Protein AF-A0A8B6DW08-F1 (afdb_monomer_lite)

Sequence (255 aa):
TLHYKNPTYIPTLPVLLWKDKKDKKKPGDVKSTQAETQSEHIKKVTKEFCDWVANLGGESNKNNMEESTITSLFASGYETKPALSVPIHVVELTNVPQELRATANVAQQQQATKSIPTEKKIPEKWKYSGNYQPTWVKFKYGSWYLDPKSWKKRDAEIPLLDPKEVKNQEMSESKKKSKELNNDIAQSHGAKLFMDWTIDVKKDKRKPEYTEVKFLDEVAEIQTKAAEEEKKRIEAELAAKQKKTFFRKKQVEVS

Radius of gyration: 39.82 Å; chains: 1; bounding box: 97×85×104 Å

Structure (mmCIF, N/CA/C/O backbone):
data_AF-A0A8B6DW08-F1
#
_entry.id   AF-A0A8B6DW08-F1
#
loop_
_atom_site.group_PDB
_atom_site.id
_atom_site.type_symbol
_atom_site.label_atom_id
_atom_site.label_alt_id
_atom_site.label_comp_id
_atom_site.label_asym_id
_atom_site.label_entity_id
_atom_site.label_seq_id
_atom_site.pdbx_PDB_ins_code
_atom_site.Cartn_x
_atom_site.Cartn_y
_atom_site.Cartn_z
_atom_site.occupancy
_atom_site.B_iso_or_equiv
_atom_site.auth_seq_id
_atom_site.auth_comp_id
_atom_site.auth_asym_id
_atom_site.auth_atom_id
_atom_site.pdbx_PDB_m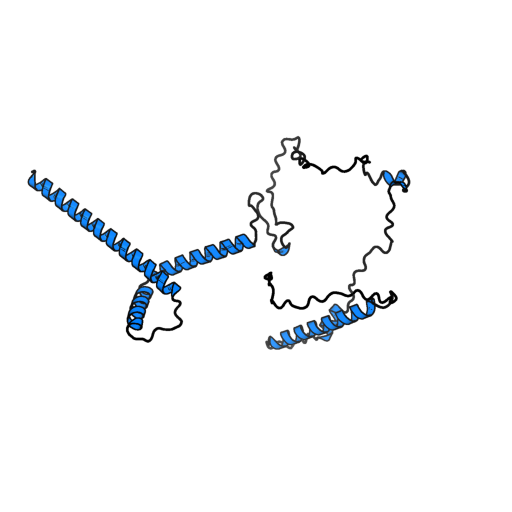odel_num
ATOM 1 N N . THR A 1 1 ? -25.848 -58.918 -5.481 1.00 44.56 1 THR A N 1
ATOM 2 C CA . THR A 1 1 ? -25.203 -58.817 -4.157 1.00 44.56 1 THR A CA 1
ATOM 3 C C . THR A 1 1 ? -23.828 -58.237 -4.341 1.00 44.56 1 THR A C 1
ATOM 5 O O . THR A 1 1 ? -23.000 -58.925 -4.906 1.00 44.56 1 THR A O 1
ATOM 8 N N . LEU A 1 2 ? -23.609 -56.979 -3.962 1.00 39.31 2 LEU A N 1
ATOM 9 C CA . LEU A 1 2 ? -22.342 -56.453 -3.444 1.00 39.31 2 LEU A CA 1
ATOM 10 C C . LEU A 1 2 ? -22.591 -54.997 -3.049 1.00 39.31 2 LEU A C 1
ATOM 12 O O . LEU A 1 2 ? -23.225 -54.228 -3.764 1.00 39.31 2 LEU A O 1
ATOM 16 N N . HIS A 1 3 ? -22.224 -54.722 -1.808 1.00 36.75 3 HIS A N 1
ATOM 17 C CA . HIS A 1 3 ? -22.761 -53.663 -0.979 1.00 36.75 3 HIS A CA 1
ATOM 18 C C . HIS A 1 3 ? -22.075 -52.330 -1.280 1.00 36.75 3 HIS A C 1
ATOM 20 O O . HIS A 1 3 ? -20.848 -52.250 -1.242 1.00 36.75 3 HIS A O 1
ATOM 26 N N . TYR A 1 4 ? -22.867 -51.276 -1.488 1.00 36.31 4 TYR A N 1
ATOM 27 C CA . TYR A 1 4 ? -22.384 -49.904 -1.362 1.00 36.31 4 TYR A CA 1
ATOM 28 C C . TYR A 1 4 ? -21.905 -49.695 0.081 1.00 36.31 4 TYR A C 1
ATOM 30 O O . TYR A 1 4 ? -22.697 -49.770 1.020 1.00 36.31 4 TYR A O 1
ATOM 38 N N . LYS A 1 5 ? -20.604 -49.457 0.259 1.00 39.09 5 LYS A N 1
ATOM 39 C CA . LYS A 1 5 ? -20.009 -49.032 1.528 1.00 39.09 5 LYS A CA 1
ATOM 40 C C . LYS A 1 5 ? -19.321 -47.685 1.329 1.00 39.09 5 LYS A C 1
ATOM 42 O O . LYS A 1 5 ? -18.256 -47.606 0.739 1.00 39.09 5 LYS A O 1
ATOM 47 N N . ASN A 1 6 ? -19.951 -46.655 1.864 1.00 43.00 6 ASN A N 1
ATOM 48 C CA . ASN A 1 6 ? -19.337 -45.539 2.587 1.00 43.00 6 ASN A CA 1
ATOM 49 C C . ASN A 1 6 ? -20.229 -45.351 3.833 1.00 43.00 6 ASN A C 1
ATOM 51 O O . ASN A 1 6 ? -21.404 -45.718 3.719 1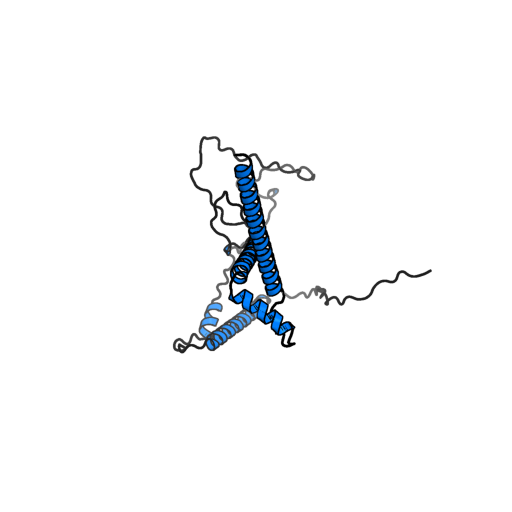.00 43.00 6 ASN A O 1
ATOM 55 N N . PRO A 1 7 ? -19.783 -44.804 4.987 1.00 49.25 7 PRO A N 1
ATOM 56 C CA . PRO A 1 7 ? -18.649 -43.877 5.182 1.00 49.25 7 PRO A CA 1
ATOM 57 C C . PRO A 1 7 ? -17.876 -44.027 6.530 1.00 49.25 7 PRO A C 1
ATOM 59 O O . PRO A 1 7 ? -18.403 -44.567 7.492 1.00 49.25 7 PRO A O 1
ATOM 62 N N . THR A 1 8 ? -16.672 -43.454 6.662 1.00 41.88 8 THR A N 1
ATOM 63 C CA . THR A 1 8 ? -15.977 -43.163 7.953 1.00 41.88 8 THR A CA 1
ATOM 64 C C . THR A 1 8 ? -14.760 -42.273 7.642 1.00 41.88 8 THR A C 1
ATOM 66 O O . THR A 1 8 ? -14.082 -42.565 6.667 1.00 41.88 8 THR A O 1
ATOM 69 N N . TYR A 1 9 ? -14.349 -41.215 8.350 1.00 36.88 9 TYR A N 1
ATOM 70 C CA . TYR A 1 9 ? -14.701 -40.619 9.643 1.00 36.88 9 TYR A CA 1
ATOM 71 C C . TYR A 1 9 ? -14.025 -39.226 9.679 1.00 36.88 9 TYR A C 1
ATOM 73 O O . TYR A 1 9 ? -12.813 -39.139 9.489 1.00 36.88 9 TYR A O 1
ATOM 81 N N . ILE A 1 10 ? -14.773 -38.140 9.894 1.00 43.97 10 ILE A N 1
ATOM 82 C CA . ILE A 1 10 ? -14.222 -36.810 10.222 1.00 43.97 10 ILE A CA 1
ATOM 83 C C . ILE A 1 10 ? -14.692 -36.513 11.650 1.00 43.97 10 ILE A C 1
ATOM 85 O O . ILE A 1 10 ? -15.903 -36.540 11.876 1.00 43.97 10 ILE A O 1
ATOM 89 N N . PRO A 1 11 ? -13.802 -36.263 12.627 1.00 41.97 11 PRO A N 1
ATOM 90 C CA . PRO A 1 11 ? -14.227 -35.978 13.990 1.00 41.97 11 PRO A CA 1
ATOM 91 C C . PRO A 1 11 ? -14.842 -34.574 14.058 1.00 41.97 11 PRO A C 1
ATOM 93 O O . PRO A 1 11 ? -14.146 -33.561 14.073 1.00 41.97 11 PRO A O 1
ATOM 96 N N . THR A 1 12 ? -16.170 -34.515 14.087 1.00 46.50 12 THR A N 1
ATOM 97 C CA . THR A 1 12 ? -16.931 -33.313 14.432 1.00 46.50 12 THR A CA 1
ATOM 98 C C . THR A 1 12 ? -16.908 -33.095 15.942 1.00 46.50 12 THR A C 1
ATOM 100 O O . THR A 1 12 ? -17.222 -34.002 16.713 1.00 46.50 12 THR A O 1
ATOM 103 N N . LEU A 1 13 ? -16.563 -31.871 16.346 1.00 43.97 13 LEU A N 1
ATOM 104 C CA . LEU A 1 13 ? -16.700 -31.344 17.704 1.00 43.97 13 LEU A CA 1
ATOM 105 C C . LEU A 1 13 ? -18.132 -31.567 18.239 1.00 43.97 13 LEU A C 1
ATOM 107 O O . LEU A 1 13 ? -19.086 -31.475 17.461 1.00 43.97 13 LEU A O 1
ATOM 111 N N . PRO A 1 14 ? -18.317 -31.841 19.544 1.00 42.91 14 PRO A N 1
ATOM 112 C CA . PRO A 1 14 ? -19.636 -32.117 20.094 1.00 42.91 14 PRO A CA 1
ATOM 113 C C . PRO A 1 14 ? -20.515 -30.864 20.033 1.00 42.91 14 PRO A C 1
ATOM 115 O O . PRO A 1 14 ? -20.292 -29.879 20.736 1.00 42.91 14 PRO A O 1
ATOM 118 N N . VAL A 1 15 ? -21.549 -30.930 19.193 1.00 44.25 15 VAL A N 1
ATOM 119 C CA . VAL A 1 15 ? -22.693 -30.019 19.224 1.00 44.25 15 VAL A CA 1
ATOM 120 C C . VAL A 1 15 ? -23.437 -30.293 20.526 1.00 44.25 15 VAL A C 1
ATOM 122 O O . VAL A 1 15 ? -24.122 -31.307 20.666 1.00 44.25 15 VAL A O 1
ATOM 125 N N . LEU A 1 16 ? -23.280 -29.401 21.504 1.00 44.41 16 LEU A N 1
ATOM 126 C CA . LEU A 1 16 ? -24.111 -29.411 22.698 1.00 44.41 16 LEU A CA 1
ATOM 127 C C . LEU A 1 16 ? -25.541 -29.042 22.295 1.00 44.41 16 LEU A C 1
ATOM 129 O O . LEU A 1 16 ? -25.887 -27.882 22.080 1.00 44.41 16 LEU A O 1
ATOM 133 N N . LEU A 1 17 ? -26.353 -30.087 22.164 1.00 36.00 17 LEU A N 1
ATOM 134 C CA . LEU A 1 17 ? -27.803 -30.052 22.108 1.00 36.00 17 LEU A CA 1
ATOM 135 C C . LEU A 1 17 ? -28.315 -29.413 23.405 1.00 36.00 17 LEU A C 1
ATOM 137 O O . LEU A 1 17 ? -28.260 -30.028 24.473 1.00 36.00 17 LEU A O 1
ATOM 141 N N . TRP A 1 18 ? -28.808 -28.181 23.320 1.00 36.22 18 TRP A N 1
ATOM 142 C CA . TRP A 1 18 ? -29.496 -27.540 24.433 1.00 36.22 18 TRP A CA 1
ATOM 143 C C . TRP A 1 18 ? -30.789 -28.310 24.685 1.00 36.22 18 TRP A C 1
ATOM 145 O O . TRP A 1 18 ? -31.724 -28.303 23.888 1.00 36.22 18 TRP A O 1
ATOM 155 N N . LYS A 1 19 ? -30.793 -29.061 25.782 1.00 31.09 19 LYS A N 1
ATOM 156 C CA . LYS A 1 19 ? -31.964 -29.743 26.308 1.00 31.09 19 LYS A CA 1
ATOM 157 C C . LYS A 1 19 ? -32.683 -28.733 27.190 1.00 31.09 19 LYS A C 1
ATOM 159 O O . LYS A 1 19 ? -32.210 -28.450 28.289 1.00 31.09 19 LYS A O 1
ATOM 164 N N . ASP A 1 20 ? -33.800 -28.198 26.707 1.00 39.72 20 ASP A N 1
ATOM 165 C CA . ASP A 1 20 ? -34.711 -27.376 27.505 1.00 39.72 20 ASP A CA 1
ATOM 166 C C . ASP A 1 20 ? -35.223 -28.194 28.699 1.00 39.72 20 ASP A C 1
ATOM 168 O O . ASP A 1 20 ? -36.201 -28.943 28.618 1.00 39.72 20 ASP A O 1
ATOM 172 N N . LYS A 1 21 ? -34.535 -28.073 29.837 1.00 36.22 21 LYS A N 1
ATOM 173 C CA . LYS A 1 21 ? -35.079 -28.451 31.137 1.00 36.22 21 LYS A CA 1
ATOM 174 C C . LYS A 1 21 ? -35.950 -27.301 31.613 1.00 36.22 21 LYS A C 1
ATOM 176 O O . LYS A 1 21 ? -35.477 -26.269 32.077 1.00 36.22 21 LYS A O 1
ATOM 181 N N . LYS A 1 22 ? -37.255 -27.506 31.467 1.00 43.31 22 LYS A N 1
ATOM 182 C CA . LYS A 1 22 ? -38.304 -26.664 32.031 1.00 43.31 22 LYS A CA 1
ATOM 183 C C . LYS A 1 22 ? -38.333 -26.832 33.551 1.00 43.31 22 LYS A C 1
ATOM 185 O O . LYS A 1 22 ? -39.191 -27.533 34.078 1.00 43.31 22 LYS A O 1
ATOM 190 N N . ASP A 1 23 ? -37.425 -26.157 34.244 1.00 41.88 23 ASP A N 1
ATOM 191 C CA . ASP A 1 23 ? -37.514 -25.979 35.690 1.00 41.88 23 ASP A CA 1
ATOM 192 C C . ASP A 1 23 ? -38.334 -24.721 35.977 1.00 41.88 23 ASP A C 1
ATOM 194 O O . ASP A 1 23 ? -37.909 -23.585 35.767 1.00 41.88 23 ASP A O 1
ATOM 198 N N . LYS A 1 24 ? -39.566 -24.932 36.444 1.00 46.06 24 LYS A N 1
ATOM 199 C CA . LYS A 1 24 ? -40.410 -23.856 36.961 1.00 46.06 24 LYS A CA 1
ATOM 200 C C . LYS A 1 24 ? -39.796 -23.319 38.256 1.00 46.06 24 LYS A C 1
ATOM 202 O O . LYS A 1 24 ? -40.024 -23.882 39.324 1.00 46.06 24 LYS A O 1
ATOM 207 N N . LYS A 1 25 ? -39.065 -22.204 38.180 1.00 39.34 25 LYS A N 1
ATOM 208 C CA . LYS A 1 25 ? -38.707 -21.381 39.345 1.00 39.34 25 LYS A CA 1
ATOM 209 C C . LYS A 1 25 ? -39.277 -19.969 39.216 1.00 39.34 25 LYS A C 1
ATOM 211 O O . LYS A 1 25 ? -39.391 -19.413 38.130 1.00 39.34 25 LYS A O 1
ATOM 216 N N . LYS A 1 26 ? -39.731 -19.464 40.363 1.00 40.47 26 LYS A N 1
ATOM 217 C CA . LYS A 1 26 ? -40.544 -18.257 40.550 1.00 40.47 26 LYS A CA 1
ATOM 218 C C . LYS A 1 26 ? -39.793 -16.986 40.093 1.00 40.47 26 LYS A C 1
ATOM 220 O O . LYS A 1 26 ? -38.584 -16.904 40.307 1.00 40.47 26 LYS A O 1
ATOM 225 N N . PRO A 1 27 ? -40.482 -15.983 39.517 1.00 34.09 27 PRO A N 1
ATOM 226 C CA . PRO A 1 27 ? -39.866 -14.784 38.949 1.00 34.09 27 PRO A CA 1
ATOM 227 C C . PRO A 1 27 ? -39.577 -13.743 40.042 1.00 34.09 27 PRO A C 1
ATOM 229 O O . PRO A 1 27 ? -40.247 -12.719 40.122 1.00 34.09 27 PRO A O 1
ATOM 232 N N . GLY A 1 28 ? -38.620 -14.035 40.925 1.00 41.62 28 GLY A N 1
ATOM 233 C CA . GLY A 1 28 ? -38.267 -13.135 42.030 1.00 41.62 28 GLY A CA 1
ATOM 234 C C . GLY A 1 28 ? -36.773 -12.943 42.288 1.00 41.62 28 GLY A C 1
ATOM 235 O O . GLY A 1 28 ? -36.418 -11.944 42.893 1.00 41.62 28 GLY A O 1
ATOM 236 N N . ASP A 1 29 ? -35.901 -13.840 41.810 1.00 39.47 29 ASP A N 1
ATOM 237 C CA . ASP A 1 29 ? -34.535 -13.947 42.366 1.00 39.47 29 ASP A CA 1
ATOM 238 C C . ASP A 1 29 ? -33.394 -13.862 41.328 1.00 39.47 29 ASP A C 1
ATOM 240 O O . ASP A 1 29 ? -32.213 -13.970 41.644 1.00 39.47 29 ASP A O 1
ATOM 244 N N . VAL A 1 30 ? -33.720 -13.647 40.048 1.00 47.09 30 VAL A N 1
ATOM 245 C CA . VAL A 1 30 ? -32.712 -13.623 38.965 1.00 47.09 30 VAL A CA 1
ATOM 246 C C . VAL A 1 30 ? -31.921 -12.306 38.936 1.00 47.09 30 VAL A C 1
ATOM 248 O O . VAL A 1 30 ? -30.802 -12.267 38.434 1.00 47.09 30 VAL A O 1
ATOM 251 N N . LYS A 1 31 ? -32.453 -11.221 39.517 1.00 44.66 31 LYS A N 1
ATOM 252 C CA . LYS A 1 31 ? -31.795 -9.907 39.450 1.00 44.66 31 LYS A CA 1
ATOM 253 C C . LYS A 1 31 ? -30.581 -9.786 40.385 1.00 44.66 31 LYS A C 1
ATOM 255 O O . LYS A 1 31 ? -29.669 -9.025 40.080 1.00 44.66 31 LYS A O 1
ATOM 260 N N . SER A 1 32 ? -30.530 -10.570 41.467 1.00 45.31 32 SER A N 1
ATOM 261 C CA . SER A 1 32 ? -29.421 -10.523 42.434 1.00 45.31 32 SER A CA 1
ATOM 262 C C . SER A 1 32 ? -28.150 -11.189 41.900 1.00 45.31 32 SER A C 1
ATOM 264 O O . SER A 1 32 ? -27.061 -10.654 42.056 1.00 45.31 32 SER A O 1
ATOM 266 N N . THR A 1 33 ? -28.275 -12.322 41.202 1.00 49.38 33 THR A N 1
ATOM 267 C CA . THR A 1 33 ? -27.109 -13.086 40.716 1.00 49.38 33 THR A CA 1
ATOM 268 C C . THR A 1 33 ? -26.398 -12.409 39.545 1.00 49.38 33 THR A C 1
ATOM 270 O O . THR A 1 33 ? -25.174 -12.459 39.451 1.00 49.38 33 THR A O 1
ATOM 273 N N . GLN A 1 34 ? -27.139 -11.720 38.672 1.00 53.56 34 GLN A N 1
ATOM 274 C CA . GLN A 1 34 ? -26.548 -10.999 37.544 1.00 53.56 34 GLN A CA 1
ATOM 275 C C . GLN A 1 34 ? -25.754 -9.763 38.000 1.00 53.56 34 GLN A C 1
ATOM 277 O O . GLN A 1 34 ? -24.663 -9.519 37.485 1.00 53.56 34 GLN A O 1
ATOM 282 N N . ALA A 1 35 ? -26.249 -9.030 39.001 1.00 53.75 35 ALA A N 1
ATOM 283 C CA . ALA A 1 35 ? -25.533 -7.904 39.602 1.00 53.75 35 ALA A CA 1
ATOM 284 C C . ALA A 1 35 ? -24.251 -8.356 40.328 1.00 53.75 35 ALA A C 1
ATOM 286 O O . ALA A 1 35 ? -23.212 -7.707 40.194 1.00 53.75 35 ALA A O 1
ATOM 287 N N . GLU A 1 36 ? -24.295 -9.507 41.009 1.00 58.34 36 GLU A N 1
ATOM 288 C CA . GLU A 1 36 ? -23.121 -10.127 41.638 1.00 58.34 36 GLU A CA 1
ATOM 289 C C . GLU A 1 36 ? -22.045 -10.461 40.587 1.00 58.34 36 GLU A C 1
ATOM 291 O O . GLU A 1 36 ? -20.892 -10.056 40.723 1.00 58.34 36 GLU A O 1
ATOM 296 N N . THR A 1 37 ? -22.434 -11.092 39.467 1.00 63.75 37 THR A N 1
ATOM 297 C CA . THR A 1 37 ? -21.491 -11.472 38.392 1.00 63.75 37 THR A CA 1
ATOM 298 C C . THR A 1 37 ? -20.854 -10.268 37.689 1.00 63.75 37 THR A C 1
ATOM 300 O O . THR A 1 37 ? -19.685 -10.314 37.304 1.00 63.75 37 THR A O 1
ATOM 303 N N . GLN A 1 38 ? -21.596 -9.165 37.536 1.00 66.81 38 GLN A N 1
ATOM 304 C CA . GLN A 1 38 ? -21.056 -7.926 36.974 1.00 66.81 38 GLN A CA 1
ATOM 305 C C . GLN A 1 38 ? -20.095 -7.244 37.949 1.00 66.81 38 GLN A C 1
ATOM 307 O O . GLN A 1 38 ? -19.034 -6.787 37.528 1.00 66.81 38 GLN A O 1
ATOM 312 N N . SER A 1 39 ? -20.415 -7.234 39.247 1.00 72.50 39 SER A N 1
ATOM 313 C CA . SER A 1 39 ? -19.528 -6.708 40.290 1.00 72.50 39 SER A CA 1
ATOM 314 C C . SER A 1 39 ? -18.196 -7.464 40.342 1.00 72.50 39 SER A C 1
ATOM 316 O O . SER A 1 39 ? -17.138 -6.841 40.424 1.00 72.50 39 SER A O 1
ATOM 318 N N . GLU A 1 40 ? -18.220 -8.795 40.232 1.00 80.62 40 GLU A N 1
ATOM 319 C CA . GLU A 1 40 ? -17.007 -9.622 40.170 1.00 80.62 40 GLU A CA 1
ATOM 320 C C . GLU A 1 40 ? -16.165 -9.339 38.921 1.00 80.62 40 GLU A C 1
ATOM 322 O O . GLU A 1 40 ? -14.942 -9.206 39.012 1.00 80.62 40 GLU A O 1
ATOM 327 N N . HIS A 1 41 ? -16.807 -9.196 37.758 1.00 82.62 41 HIS A N 1
ATOM 328 C CA . HIS A 1 41 ? -16.113 -8.867 36.514 1.00 82.62 41 HIS A CA 1
ATOM 329 C C . HIS A 1 41 ? -15.446 -7.488 36.577 1.00 82.62 41 HIS A C 1
ATOM 331 O O . HIS A 1 41 ? -14.284 -7.354 36.201 1.00 82.62 41 HIS A O 1
ATOM 337 N N . ILE A 1 42 ? -16.147 -6.484 37.104 1.00 83.56 42 ILE A N 1
ATOM 338 C CA . ILE A 1 42 ? -15.624 -5.124 37.273 1.00 83.56 42 ILE A CA 1
ATOM 339 C C . ILE A 1 42 ? -14.412 -5.134 38.206 1.00 83.56 42 ILE A C 1
ATOM 341 O O . ILE A 1 42 ? -13.379 -4.582 37.849 1.00 83.56 42 ILE A O 1
ATOM 345 N N . LYS A 1 43 ? -14.487 -5.829 39.350 1.00 84.81 43 LYS A N 1
ATOM 346 C CA . LYS A 1 43 ? -13.341 -5.991 40.264 1.00 84.81 43 LYS A CA 1
ATOM 347 C C . LYS A 1 43 ? -12.140 -6.623 39.557 1.00 84.81 43 LYS A C 1
ATOM 349 O O . LYS A 1 43 ? -11.019 -6.147 39.706 1.00 84.81 43 LYS A O 1
ATOM 354 N N . LYS A 1 44 ? -12.370 -7.660 38.745 1.00 87.38 44 LYS A N 1
ATOM 355 C CA . LYS A 1 44 ? -11.306 -8.329 37.985 1.00 87.38 44 LYS A CA 1
ATOM 356 C C . LYS A 1 44 ? -10.642 -7.395 36.968 1.00 87.38 44 LYS A C 1
ATOM 358 O O . LYS A 1 44 ? -9.419 -7.346 36.911 1.00 87.38 44 LYS A O 1
ATOM 363 N N . VAL A 1 45 ? -11.432 -6.643 36.202 1.00 87.25 45 VAL A N 1
ATOM 364 C CA . VAL A 1 45 ? -10.923 -5.691 35.200 1.00 87.25 45 VAL A CA 1
ATOM 365 C C . VAL A 1 45 ? -10.169 -4.537 35.864 1.00 87.25 45 VAL A C 1
ATOM 367 O O . VAL A 1 45 ? -9.105 -4.156 35.384 1.00 87.25 45 VAL A O 1
ATOM 370 N N . THR A 1 46 ? -10.669 -4.012 36.988 1.00 86.25 46 THR A N 1
ATOM 371 C CA . THR A 1 46 ? -9.970 -2.968 37.753 1.00 86.25 46 THR A CA 1
ATOM 372 C C . THR A 1 46 ? -8.616 -3.463 38.254 1.00 86.25 46 THR A C 1
ATOM 374 O O . THR A 1 46 ? -7.626 -2.745 38.134 1.00 86.25 46 THR A O 1
ATOM 377 N N . LYS A 1 47 ? -8.545 -4.706 38.740 1.00 86.62 47 LYS A N 1
ATOM 378 C CA . LYS A 1 47 ? -7.287 -5.319 39.167 1.00 86.62 47 LYS A CA 1
ATOM 379 C C . LYS A 1 47 ? -6.303 -5.495 38.010 1.00 86.62 47 LYS A C 1
ATOM 381 O O . LYS A 1 47 ? -5.160 -5.073 38.123 1.00 86.62 47 LYS A O 1
ATOM 386 N N . GLU A 1 48 ? -6.746 -6.062 36.886 1.00 87.88 48 GLU A N 1
ATOM 387 C CA . GLU A 1 48 ? -5.904 -6.229 35.688 1.00 87.88 48 GLU A CA 1
ATOM 388 C C . GLU A 1 48 ? -5.370 -4.881 35.178 1.00 87.88 48 GLU A C 1
ATOM 390 O O . GLU A 1 48 ? -4.221 -4.783 34.745 1.00 87.88 48 GLU A O 1
ATOM 395 N N . PHE A 1 49 ? -6.179 -3.825 35.277 1.00 86.12 49 PHE A N 1
ATOM 396 C CA . PHE A 1 49 ? -5.772 -2.464 34.951 1.00 86.12 49 PHE A CA 1
ATOM 397 C C . PHE A 1 49 ? -4.720 -1.917 35.927 1.00 86.12 49 PHE A C 1
ATOM 399 O O . PHE A 1 49 ? -3.698 -1.400 35.480 1.00 86.12 49 PHE A O 1
ATOM 406 N N . CYS A 1 50 ? -4.924 -2.050 37.240 1.00 82.19 50 CYS A N 1
ATOM 407 C CA . CYS A 1 50 ? -3.948 -1.623 38.247 1.00 82.19 50 CYS A CA 1
ATOM 408 C C . CYS A 1 50 ? -2.618 -2.392 38.125 1.00 82.19 50 CYS A C 1
ATOM 410 O O . CYS A 1 50 ? -1.555 -1.771 38.169 1.00 82.19 50 CYS A O 1
ATOM 412 N N . ASP A 1 51 ? -2.668 -3.704 37.881 1.00 84.56 51 ASP A N 1
ATOM 413 C CA . ASP A 1 51 ? -1.491 -4.551 37.641 1.00 84.56 51 ASP A CA 1
ATOM 414 C C . ASP A 1 51 ? -0.751 -4.135 36.354 1.00 84.56 51 ASP A C 1
ATOM 416 O O . ASP A 1 51 ? 0.482 -4.097 36.307 1.00 84.56 51 ASP A O 1
ATOM 420 N N . TRP A 1 52 ? -1.486 -3.763 35.301 1.00 85.12 52 TRP A N 1
ATOM 421 C CA . TRP A 1 52 ? -0.904 -3.237 34.064 1.00 85.12 52 TRP A CA 1
ATOM 422 C C . TRP A 1 52 ? -0.221 -1.879 34.268 1.00 85.12 52 TRP A C 1
ATOM 424 O O . TRP A 1 52 ? 0.902 -1.683 33.801 1.00 85.12 52 TRP A O 1
ATOM 434 N N . VAL A 1 53 ? -0.857 -0.961 35.002 1.00 80.94 53 VAL A N 1
ATOM 435 C CA . VAL A 1 53 ? -0.285 0.353 35.343 1.00 80.94 53 VAL A CA 1
ATOM 436 C C . VAL A 1 53 ? 0.978 0.197 36.196 1.00 80.94 53 VAL A C 1
ATOM 438 O O . VAL A 1 53 ? 1.959 0.901 35.961 1.00 80.94 53 VAL A O 1
ATOM 441 N N . ALA A 1 54 ? 1.000 -0.763 37.125 1.00 76.00 54 ALA A N 1
ATOM 442 C CA . ALA A 1 54 ? 2.182 -1.076 37.928 1.00 76.00 54 ALA A CA 1
ATOM 443 C C . ALA A 1 54 ? 3.351 -1.604 37.074 1.00 76.00 54 ALA A C 1
ATOM 445 O O . ALA A 1 54 ? 4.499 -1.212 37.285 1.00 76.00 54 ALA A O 1
ATOM 446 N N . ASN A 1 55 ? 3.064 -2.436 36.068 1.00 77.06 55 ASN A N 1
ATOM 447 C CA . ASN A 1 55 ? 4.071 -2.985 35.152 1.00 77.06 55 ASN A CA 1
ATOM 448 C C . ASN A 1 55 ? 4.629 -1.965 34.142 1.00 77.06 55 ASN A C 1
ATOM 450 O O . ASN A 1 55 ? 5.682 -2.209 33.555 1.00 77.06 55 ASN A O 1
ATOM 454 N N . LEU A 1 56 ? 3.953 -0.831 33.931 1.00 73.50 56 LEU A N 1
ATOM 455 C CA . LEU A 1 56 ? 4.398 0.240 33.028 1.00 73.50 56 LEU A CA 1
ATOM 456 C C . LEU A 1 56 ? 5.504 1.134 33.612 1.00 73.50 56 LEU A C 1
ATOM 458 O O . LEU A 1 56 ? 6.080 1.923 32.868 1.00 73.50 56 LEU A O 1
ATOM 462 N N . GLY A 1 57 ? 5.817 0.991 34.905 1.00 57.84 57 GLY A N 1
ATOM 463 C CA . GLY A 1 57 ? 7.113 1.337 35.498 1.00 57.84 57 GLY A CA 1
ATOM 464 C C . GLY A 1 57 ? 7.746 2.659 35.053 1.00 57.84 57 GLY A C 1
ATOM 465 O O . GLY A 1 57 ? 8.781 2.660 34.393 1.00 57.84 57 GLY A O 1
ATOM 466 N N . GLY A 1 58 ? 7.177 3.785 35.482 1.00 47.34 58 GLY A N 1
ATOM 467 C CA . GLY A 1 58 ? 7.864 5.077 35.504 1.00 47.34 58 GLY A CA 1
ATOM 468 C C . GLY A 1 58 ? 7.582 5.769 36.831 1.00 47.34 58 GLY A C 1
ATOM 469 O O . GLY A 1 58 ? 6.417 5.895 37.194 1.00 47.34 58 GLY A O 1
ATOM 470 N N . GLU A 1 59 ? 8.639 6.169 37.544 1.00 53.25 59 GLU A N 1
ATOM 471 C CA . GLU A 1 59 ? 8.760 6.786 38.885 1.00 53.25 59 GLU A CA 1
ATOM 472 C C . GLU A 1 59 ? 7.760 7.920 39.225 1.00 53.25 59 GLU A C 1
ATOM 474 O O . GLU A 1 59 ? 8.117 9.044 39.570 1.00 53.25 59 GLU A O 1
ATOM 479 N N . SER A 1 60 ? 6.466 7.630 39.161 1.00 52.31 60 SER A N 1
ATOM 480 C CA . SER A 1 60 ? 5.364 8.565 39.391 1.00 52.31 60 SER A CA 1
ATOM 481 C C . SER A 1 60 ? 4.236 7.926 40.207 1.00 52.31 60 SER A C 1
ATOM 483 O O . SER A 1 60 ? 3.106 8.410 40.212 1.00 52.31 60 SER A O 1
ATOM 485 N N . ASN A 1 61 ? 4.577 6.920 41.024 1.00 54.91 61 ASN A N 1
ATOM 486 C CA . ASN A 1 61 ? 3.773 6.420 42.152 1.00 54.91 61 ASN A CA 1
ATOM 487 C C . ASN A 1 61 ? 3.665 7.455 43.293 1.00 54.91 61 ASN A C 1
ATOM 489 O O . ASN A 1 61 ? 3.792 7.134 44.471 1.00 54.91 61 ASN A O 1
ATOM 493 N N . LYS A 1 62 ? 3.453 8.728 42.947 1.00 53.12 62 LYS A N 1
ATOM 494 C CA . LYS A 1 62 ? 3.093 9.789 43.890 1.00 53.12 62 LYS A CA 1
ATOM 495 C C . LYS A 1 62 ? 1.595 10.090 43.873 1.00 53.12 62 LYS A C 1
ATOM 497 O O . LYS A 1 62 ? 1.102 10.707 44.807 1.00 53.12 62 LYS A O 1
ATOM 502 N N . ASN A 1 63 ? 0.873 9.592 42.869 1.00 55.38 63 ASN A N 1
ATOM 503 C CA . ASN A 1 63 ? -0.583 9.627 42.829 1.00 55.38 63 ASN A CA 1
ATOM 504 C C . ASN A 1 63 ? -1.091 8.188 42.831 1.00 55.38 63 ASN A C 1
ATOM 506 O O . ASN A 1 63 ? -1.310 7.584 41.785 1.00 55.38 63 ASN A O 1
ATOM 510 N N . ASN A 1 64 ? -1.197 7.640 44.039 1.00 57.97 64 ASN A N 1
ATOM 511 C CA . ASN A 1 64 ? -1.731 6.320 44.335 1.00 57.97 64 ASN A CA 1
ATOM 512 C C . ASN A 1 64 ? -3.209 6.284 43.908 1.00 57.97 64 ASN A C 1
ATOM 514 O O . ASN A 1 64 ? -4.098 6.631 44.681 1.00 57.97 64 ASN A O 1
ATOM 518 N N . MET A 1 65 ? -3.480 5.985 42.637 1.00 64.75 65 MET A N 1
ATOM 519 C CA . MET A 1 65 ? -4.845 5.792 42.160 1.00 64.75 65 MET A CA 1
ATOM 520 C C . MET A 1 65 ? -5.302 4.419 42.652 1.00 64.75 65 MET A C 1
ATOM 522 O O . MET A 1 65 ? -5.014 3.396 42.038 1.00 64.75 65 MET A O 1
ATOM 526 N N . GLU A 1 66 ? -5.932 4.409 43.824 1.00 72.81 66 GLU A N 1
ATOM 527 C CA . GLU A 1 66 ? -6.291 3.186 44.536 1.00 72.81 66 GLU A CA 1
ATOM 528 C C . GLU A 1 66 ? -7.369 2.387 43.785 1.00 72.81 66 GLU A C 1
ATOM 530 O O . GLU A 1 66 ? -8.372 2.939 43.320 1.00 72.81 66 GLU A O 1
ATOM 535 N N . GLU A 1 67 ? -7.194 1.062 43.728 1.00 78.00 67 GLU A N 1
ATOM 536 C CA . GLU A 1 67 ? -8.140 0.089 43.152 1.00 78.00 67 GLU A CA 1
ATOM 537 C C . GLU A 1 67 ? -9.572 0.276 43.699 1.00 78.00 67 GLU A C 1
ATOM 539 O O . GLU A 1 67 ? -10.568 0.140 42.978 1.00 78.00 67 GLU A O 1
ATOM 544 N N . SER A 1 68 ? -9.675 0.673 44.972 1.00 76.31 68 SER A N 1
ATOM 545 C CA . SER A 1 68 ? -10.920 0.999 45.675 1.00 76.31 68 SER A CA 1
ATOM 546 C C . SER A 1 68 ? -11.660 2.192 45.052 1.00 76.31 68 SER A C 1
ATOM 548 O O . SER A 1 68 ? -12.883 2.153 44.896 1.00 76.31 68 SER A O 1
ATOM 550 N N . THR A 1 69 ? -10.928 3.229 44.638 1.00 79.69 69 THR A N 1
ATOM 551 C CA . THR A 1 69 ? -11.482 4.461 44.060 1.00 79.69 69 THR A CA 1
ATOM 552 C C . THR A 1 69 ? -12.077 4.186 42.683 1.00 79.69 69 THR A C 1
ATOM 554 O O . THR A 1 69 ? -13.194 4.613 42.392 1.00 79.69 69 THR A O 1
ATOM 557 N N . ILE A 1 70 ? -11.376 3.408 41.855 1.00 82.00 70 ILE A N 1
ATOM 558 C CA . ILE A 1 70 ? -11.838 3.048 40.508 1.00 82.00 70 ILE A CA 1
ATOM 559 C C . ILE A 1 70 ? -13.055 2.123 40.589 1.00 82.00 70 ILE A C 1
ATOM 561 O O . ILE A 1 70 ? -14.049 2.346 39.902 1.00 82.00 70 ILE A O 1
ATOM 565 N N . THR A 1 71 ? -13.023 1.125 41.475 1.00 82.94 71 THR A N 1
ATOM 566 C CA . THR A 1 71 ? -14.143 0.185 41.655 1.00 82.94 71 THR A CA 1
ATOM 567 C C . THR A 1 71 ? -15.417 0.899 42.127 1.00 82.94 71 THR A C 1
ATOM 569 O O . THR A 1 71 ? -16.516 0.556 41.688 1.00 82.94 71 THR A O 1
ATOM 572 N N . SER A 1 72 ? -15.286 1.939 42.959 1.00 79.62 72 SER A N 1
ATOM 573 C CA . SER A 1 72 ? -16.415 2.749 43.441 1.00 79.62 72 SER A CA 1
ATOM 574 C C . SER A 1 72 ? -17.134 3.518 42.321 1.00 79.62 72 SER A C 1
ATOM 576 O O . SER A 1 72 ? -18.361 3.627 42.332 1.00 79.62 72 SER A O 1
ATOM 578 N N . LEU A 1 73 ? -16.410 3.979 41.293 1.00 80.69 73 LEU A N 1
ATOM 579 C CA . LEU A 1 73 ? -17.013 4.689 40.155 1.00 80.69 73 LEU A CA 1
ATOM 580 C C . LEU A 1 73 ? -18.013 3.808 39.393 1.00 80.69 73 LEU A C 1
ATOM 582 O O . LEU A 1 73 ? -19.072 4.285 38.985 1.00 80.69 73 LEU A O 1
ATOM 586 N N . PHE A 1 74 ? -17.723 2.513 39.275 1.00 75.44 74 PHE A N 1
ATOM 587 C CA . PHE A 1 74 ? -18.610 1.538 38.637 1.00 75.44 74 PHE A CA 1
ATOM 588 C C . PHE A 1 74 ? -19.726 1.024 39.556 1.00 75.44 74 PHE A C 1
ATOM 590 O O . PHE A 1 74 ? -20.726 0.505 39.067 1.00 75.44 74 PHE A O 1
ATOM 597 N N . ALA A 1 75 ? -19.584 1.182 40.874 1.00 70.25 75 ALA A N 1
ATOM 598 C CA . ALA A 1 75 ? -20.642 0.877 41.834 1.00 70.25 75 ALA A CA 1
ATOM 599 C C . ALA A 1 75 ? -21.752 1.944 41.844 1.00 70.25 75 ALA A C 1
ATOM 601 O O . ALA A 1 75 ? -22.863 1.671 42.304 1.00 70.25 75 ALA A O 1
ATOM 602 N N . SER A 1 76 ? -21.479 3.151 41.329 1.00 62.34 76 SER A N 1
ATOM 603 C CA . SER A 1 76 ? -22.503 4.182 41.158 1.00 62.34 76 SER A CA 1
ATOM 604 C C . SER A 1 76 ? -23.504 3.738 40.084 1.00 62.34 76 SER A C 1
ATOM 606 O O . SER A 1 76 ? -23.251 3.791 38.884 1.00 62.34 76 SER A O 1
ATOM 608 N N . GLY A 1 77 ? -24.635 3.196 40.542 1.00 62.06 77 GLY A N 1
ATOM 609 C CA . GLY A 1 77 ? -25.664 2.563 39.723 1.00 62.06 77 GLY A CA 1
ATOM 610 C C . GLY A 1 77 ? -26.394 3.525 38.789 1.00 62.06 77 GLY A C 1
ATOM 611 O O . GLY A 1 77 ? -27.576 3.803 38.986 1.00 62.06 77 GLY A O 1
ATOM 612 N N . TYR A 1 78 ? -25.734 3.969 37.721 1.00 53.09 78 TYR A N 1
ATOM 613 C CA . TYR A 1 78 ? -26.383 4.543 36.544 1.00 53.09 78 TYR A CA 1
ATOM 614 C C . TYR A 1 78 ? -27.069 3.433 35.723 1.00 53.09 78 TYR A C 1
ATOM 616 O O . TYR A 1 78 ? -26.858 3.286 34.523 1.00 53.09 78 TYR A O 1
ATOM 624 N N . GLU A 1 79 ? -27.929 2.638 36.367 1.00 59.53 79 GLU A N 1
ATOM 625 C CA . GLU A 1 79 ? -28.995 1.920 35.670 1.00 59.53 79 GLU A CA 1
ATOM 626 C C . GLU A 1 79 ? -30.022 2.990 35.265 1.00 59.53 79 GLU A C 1
ATOM 628 O O . GLU A 1 79 ? -30.860 3.421 36.063 1.00 59.53 79 GLU A O 1
ATOM 633 N N . THR A 1 80 ? -29.944 3.482 34.025 1.00 55.59 80 THR A N 1
ATOM 634 C CA . THR A 1 80 ? -31.006 4.319 33.461 1.00 55.59 80 THR A CA 1
ATOM 635 C C . THR A 1 80 ? -32.277 3.480 33.414 1.00 55.59 80 THR A C 1
ATOM 637 O O . THR A 1 80 ? -32.439 2.624 32.542 1.00 55.59 80 THR A O 1
ATOM 640 N N . LYS A 1 81 ? -33.180 3.690 34.376 1.00 61.03 81 LYS A N 1
ATOM 641 C CA . LYS A 1 81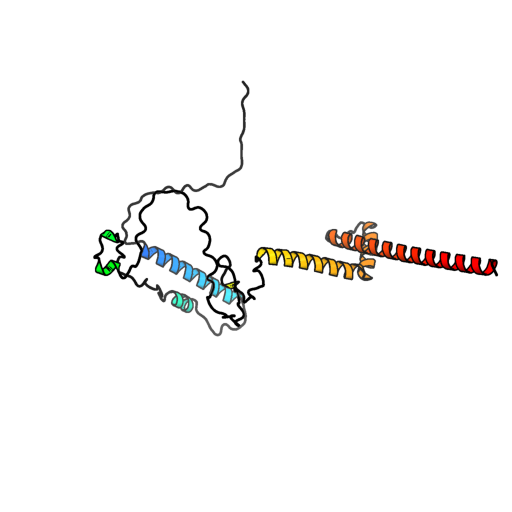 ? -34.500 3.057 34.360 1.00 61.03 81 LYS A CA 1
ATOM 642 C C . LYS A 1 81 ? -35.178 3.422 33.034 1.00 61.03 81 LYS A C 1
ATOM 644 O O . LYS A 1 81 ? -35.232 4.612 32.715 1.00 61.03 81 LYS A O 1
ATOM 649 N N . PRO A 1 82 ? -35.703 2.456 32.262 1.00 56.69 82 PRO A N 1
ATOM 650 C CA . PRO A 1 82 ? -36.507 2.790 31.100 1.00 56.69 82 PRO A CA 1
ATOM 651 C C . PRO A 1 82 ? -37.724 3.582 31.585 1.00 56.69 82 PRO A C 1
ATOM 653 O O . PRO A 1 82 ? -38.538 3.092 32.370 1.00 56.69 82 PRO A O 1
ATOM 656 N N . ALA A 1 83 ? -37.817 4.837 31.158 1.00 56.38 83 ALA A N 1
ATOM 657 C CA . ALA A 1 83 ? -38.966 5.683 31.420 1.00 56.38 83 ALA A CA 1
ATOM 658 C C . ALA A 1 83 ? -40.123 5.201 30.542 1.00 56.38 83 ALA A C 1
ATOM 660 O O . ALA A 1 83 ? -40.251 5.670 29.421 1.00 56.38 83 ALA A O 1
ATOM 661 N N . LEU A 1 84 ? -40.887 4.211 31.018 1.00 58.88 84 LEU A N 1
ATOM 662 C CA . LEU A 1 84 ? -42.271 3.899 30.627 1.00 58.88 84 LEU A CA 1
ATOM 663 C C . LEU A 1 84 ? -42.752 2.696 31.458 1.00 58.88 84 LEU A C 1
ATOM 665 O O . LEU A 1 84 ? -42.706 1.547 31.032 1.00 58.88 84 LEU A O 1
ATOM 669 N N . SER A 1 85 ? -43.213 2.967 32.679 1.00 53.00 85 SER A N 1
ATOM 670 C CA . SER A 1 85 ? -43.852 1.988 33.572 1.00 53.00 85 SER A CA 1
ATOM 671 C C . SER A 1 85 ? -45.331 1.742 33.242 1.00 53.00 85 SER A C 1
ATOM 673 O O . SER A 1 85 ? -46.054 1.170 34.056 1.00 53.00 85 SER A O 1
ATOM 675 N N . VAL A 1 86 ? -45.804 2.186 32.073 1.00 65.44 86 VAL A N 1
ATOM 676 C CA . VAL A 1 86 ? -47.191 1.994 31.640 1.00 65.44 86 VAL A CA 1
ATOM 677 C C . VAL A 1 86 ? -47.244 0.826 30.652 1.00 65.44 86 VAL A C 1
ATOM 679 O O . VAL A 1 86 ? -46.539 0.867 29.641 1.00 65.44 86 VAL A O 1
ATOM 682 N N . PRO A 1 87 ? -48.063 -0.213 30.900 1.00 58.81 87 PRO A N 1
ATOM 683 C CA . PRO A 1 87 ? -48.253 -1.302 29.950 1.00 58.81 87 PRO A CA 1
ATOM 684 C C . PRO A 1 87 ? -48.810 -0.759 28.630 1.00 58.81 87 PRO A C 1
ATOM 686 O O . PRO A 1 87 ? -49.909 -0.206 28.594 1.00 58.81 87 PRO A O 1
ATOM 689 N N . ILE A 1 88 ? -48.061 -0.917 27.537 1.00 67.94 88 ILE A N 1
ATOM 690 C CA . ILE A 1 88 ? -48.548 -0.582 26.196 1.00 67.94 88 ILE A CA 1
ATOM 691 C C . ILE A 1 88 ? -49.579 -1.645 25.814 1.00 67.94 88 ILE A C 1
ATOM 693 O O . ILE A 1 88 ? -49.233 -2.774 25.465 1.00 67.94 88 ILE A O 1
ATOM 697 N N . HIS A 1 89 ? -50.858 -1.296 25.932 1.00 66.88 89 HIS A N 1
ATOM 698 C CA . HIS A 1 89 ? -51.955 -2.163 25.529 1.00 66.88 89 HIS A CA 1
ATOM 699 C C . HIS A 1 89 ? -52.210 -1.991 24.028 1.00 66.88 89 HIS A C 1
ATOM 701 O O . HIS A 1 89 ? -52.647 -0.933 23.576 1.00 66.88 89 HIS A O 1
ATOM 707 N N . VAL A 1 90 ? -51.897 -3.023 23.244 1.00 66.44 90 VAL A N 1
ATOM 708 C CA . VAL A 1 90 ? -52.153 -3.041 21.799 1.00 66.44 90 VAL A CA 1
ATOM 709 C C . VAL A 1 90 ? -53.613 -3.429 21.582 1.00 66.44 90 VAL A C 1
ATOM 711 O O . VAL A 1 90 ? -53.984 -4.582 21.783 1.00 66.44 90 VAL A O 1
ATOM 714 N N . VAL A 1 91 ? -54.438 -2.459 21.190 1.00 72.31 91 VAL A N 1
ATOM 715 C CA . VAL A 1 91 ? -55.851 -2.664 20.842 1.00 72.31 91 VAL A CA 1
ATOM 716 C C . VAL A 1 91 ? -56.017 -2.500 19.337 1.00 72.31 91 VAL A C 1
ATOM 718 O O . VAL A 1 91 ? -55.450 -1.588 18.736 1.00 72.31 91 VAL A O 1
ATOM 721 N N . GLU A 1 92 ? -56.801 -3.383 18.723 1.00 68.94 92 GLU A N 1
ATOM 722 C CA . GLU A 1 92 ? -57.188 -3.257 17.321 1.00 68.94 92 GLU A CA 1
ATOM 723 C C . GLU A 1 92 ? -57.943 -1.932 17.107 1.00 68.94 92 GLU A C 1
ATOM 725 O O . GLU A 1 92 ? -58.860 -1.604 17.863 1.00 68.94 92 GLU A O 1
ATOM 730 N N . LEU A 1 93 ? -57.569 -1.147 16.086 1.00 60.19 93 LEU A N 1
ATOM 731 C CA . LEU A 1 93 ? -58.142 0.190 15.840 1.00 60.19 93 LEU A CA 1
ATOM 732 C C . LEU A 1 93 ? -59.679 0.177 15.741 1.00 60.19 93 LEU A C 1
ATOM 734 O O . LEU A 1 93 ? -60.315 1.192 16.026 1.00 60.19 93 LEU A O 1
ATOM 738 N N . THR A 1 94 ? -60.274 -0.961 15.374 1.00 67.44 94 THR A N 1
ATOM 739 C CA . THR A 1 94 ? -61.722 -1.220 15.293 1.00 67.44 94 THR A CA 1
ATOM 740 C C . THR A 1 94 ? -62.454 -1.110 16.634 1.00 67.44 94 THR A C 1
ATOM 742 O O . THR A 1 94 ? -63.648 -0.808 16.632 1.00 67.44 94 THR A O 1
ATOM 745 N N . ASN A 1 95 ? -61.747 -1.230 17.760 1.00 67.06 95 ASN A N 1
ATOM 746 C CA . ASN A 1 95 ? -62.314 -1.130 19.110 1.00 67.06 95 ASN A CA 1
ATOM 747 C C . ASN A 1 95 ? -62.026 0.221 19.788 1.00 67.06 95 ASN A C 1
ATOM 749 O O . ASN A 1 95 ? -62.479 0.464 20.904 1.00 67.06 95 ASN A O 1
ATOM 753 N N . VAL A 1 96 ? -61.285 1.114 19.124 1.00 70.81 96 VAL A N 1
ATOM 754 C CA . VAL A 1 96 ? -60.992 2.463 19.627 1.00 70.81 96 VAL A CA 1
ATOM 755 C C . VAL A 1 96 ? -62.085 3.441 19.157 1.00 70.81 96 VAL A C 1
ATOM 757 O O . VAL A 1 96 ? -62.441 3.392 17.974 1.00 70.81 96 VAL A O 1
ATOM 760 N N . PRO A 1 97 ? -62.619 4.322 20.029 1.00 68.25 97 PRO A N 1
ATOM 761 C CA . PRO A 1 97 ? -63.633 5.317 19.672 1.00 68.25 97 PRO A CA 1
ATOM 762 C C . PRO A 1 97 ? -63.229 6.192 18.481 1.00 68.25 97 PRO A C 1
ATOM 764 O O . PRO A 1 97 ? -62.057 6.521 18.293 1.00 68.25 97 PRO A O 1
ATOM 767 N N . GLN A 1 98 ? -64.218 6.594 17.684 1.00 59.53 98 GLN A N 1
ATOM 768 C CA . GLN A 1 98 ? -64.026 7.245 16.384 1.00 59.53 98 GLN A CA 1
ATOM 769 C C . GLN A 1 98 ? -63.260 8.581 16.474 1.00 59.53 98 GLN A C 1
ATOM 771 O O . GLN A 1 98 ? -62.504 8.906 15.562 1.00 59.53 98 GLN A O 1
ATOM 776 N N . GLU A 1 99 ? -63.362 9.292 17.602 1.00 63.41 99 GLU A N 1
ATOM 777 C CA . GLU A 1 99 ? -62.635 10.544 17.868 1.00 63.41 99 GLU A CA 1
ATOM 778 C C . GLU A 1 99 ? -61.112 10.355 17.998 1.00 63.41 99 GLU A C 1
ATOM 780 O O . GLU A 1 99 ? -60.343 11.232 17.614 1.00 63.41 99 GLU A O 1
ATOM 785 N N . LEU A 1 100 ? -60.655 9.183 18.455 1.00 60.03 100 LEU A N 1
ATOM 786 C CA . LEU A 1 100 ? -59.227 8.854 18.578 1.00 60.03 100 LEU A CA 1
ATOM 787 C C . LEU A 1 100 ? -58.638 8.252 17.292 1.00 60.03 100 LEU A C 1
ATOM 789 O O . LEU A 1 100 ? -57.420 8.153 17.159 1.00 60.03 100 LEU A O 1
ATOM 793 N N . ARG A 1 101 ? -59.474 7.860 16.320 1.00 60.56 101 ARG A N 1
ATOM 794 C CA . ARG A 1 101 ? -59.003 7.359 15.015 1.00 60.56 101 ARG A CA 1
ATOM 795 C C . ARG A 1 101 ? -58.513 8.476 14.096 1.00 60.56 101 ARG A C 1
ATOM 797 O O . ARG A 1 101 ? -57.651 8.226 13.265 1.00 60.56 101 ARG A O 1
ATOM 804 N N . ALA A 1 102 ? -59.031 9.695 14.249 1.00 56.75 102 ALA A N 1
ATOM 805 C CA . ALA A 1 102 ? -58.688 10.825 13.384 1.00 56.75 102 ALA A CA 1
ATOM 806 C C . ALA A 1 102 ? -57.245 11.333 13.580 1.00 56.75 102 ALA A C 1
ATOM 808 O O . ALA A 1 102 ? -56.654 11.892 12.660 1.00 56.75 102 ALA A O 1
ATOM 809 N N . THR A 1 103 ? -56.650 11.121 14.758 1.00 56.59 103 THR A N 1
ATOM 810 C CA . THR A 1 103 ? -55.240 11.465 15.020 1.00 56.59 103 THR A CA 1
ATOM 811 C C . THR A 1 103 ? -54.274 10.390 14.518 1.00 56.59 103 THR A C 1
ATOM 813 O O . THR A 1 103 ? -53.113 10.681 14.235 1.00 56.59 103 THR A O 1
ATOM 816 N N . ALA A 1 104 ? -54.760 9.160 14.336 1.00 53.34 104 ALA A N 1
ATOM 817 C CA . ALA A 1 104 ? -54.041 8.045 13.740 1.00 53.34 104 ALA A CA 1
ATOM 818 C C . ALA A 1 104 ? -54.490 7.860 12.283 1.00 53.34 104 ALA A C 1
ATOM 820 O O . ALA A 1 104 ? -55.114 6.857 11.947 1.00 53.34 104 ALA A O 1
ATOM 821 N N . ASN A 1 105 ? -54.204 8.836 11.413 1.00 48.19 105 ASN A N 1
ATOM 822 C CA . ASN A 1 105 ? -54.517 8.757 9.982 1.00 48.19 105 ASN A CA 1
ATOM 823 C C . ASN A 1 105 ? -53.809 7.560 9.316 1.00 48.19 105 ASN A C 1
ATOM 825 O O . ASN A 1 105 ? -52.737 7.683 8.727 1.00 48.19 105 ASN A O 1
ATOM 829 N N . VAL A 1 106 ? -54.445 6.394 9.379 1.00 45.47 106 VAL A N 1
ATOM 830 C CA . VAL A 1 106 ? -54.144 5.221 8.568 1.00 45.47 106 VAL A CA 1
ATOM 831 C C . VAL A 1 106 ? -55.342 5.038 7.652 1.00 45.47 106 VAL A C 1
ATOM 833 O O . VAL A 1 106 ? -56.405 4.575 8.062 1.00 45.47 106 VAL A O 1
ATOM 836 N N . ALA A 1 107 ? -55.175 5.471 6.403 1.00 43.97 107 ALA A N 1
ATOM 837 C CA . ALA A 1 107 ? -56.143 5.242 5.345 1.00 43.97 107 ALA A CA 1
ATOM 838 C C . ALA A 1 107 ? -56.463 3.741 5.269 1.00 43.97 107 ALA A C 1
ATOM 840 O O . ALA A 1 107 ? -55.563 2.911 5.124 1.00 43.97 107 ALA A O 1
ATOM 841 N N . GLN A 1 108 ? -57.745 3.400 5.388 1.00 46.47 108 GLN A N 1
ATOM 842 C CA . GLN A 1 108 ? -58.234 2.031 5.277 1.00 46.47 108 GLN A CA 1
ATOM 843 C C . GLN A 1 108 ? -57.937 1.495 3.870 1.00 46.47 108 GLN A C 1
ATOM 845 O O . GLN A 1 108 ? -58.639 1.805 2.910 1.00 46.47 108 GLN A O 1
ATOM 850 N N . GLN A 1 109 ? -56.887 0.685 3.739 1.00 44.44 109 GLN A N 1
ATOM 851 C CA . GLN A 1 109 ? -56.694 -0.153 2.563 1.00 44.44 109 GLN A CA 1
ATOM 852 C C . GLN A 1 109 ? -57.593 -1.378 2.705 1.00 44.44 109 GLN A C 1
ATOM 854 O O . GLN A 1 109 ? -57.439 -2.190 3.617 1.00 44.44 109 GLN A O 1
ATOM 859 N N . GLN A 1 110 ? -58.564 -1.467 1.801 1.00 43.53 110 GLN A N 1
ATOM 860 C CA . GLN A 1 110 ? -59.418 -2.630 1.628 1.00 43.53 110 GLN A CA 1
ATOM 861 C C . GLN A 1 110 ? -58.547 -3.874 1.426 1.00 43.53 110 GLN A C 1
ATOM 863 O O . GLN A 1 110 ? -57.583 -3.873 0.659 1.00 43.53 110 GLN A O 1
ATOM 868 N N . GLN A 1 111 ? -58.886 -4.927 2.163 1.00 44.91 111 GLN A N 1
ATOM 869 C CA . GLN A 1 111 ? -58.192 -6.204 2.155 1.00 44.91 111 GLN A CA 1
ATOM 870 C C . GLN A 1 111 ? -58.408 -6.887 0.799 1.00 44.91 111 GLN A C 1
ATOM 872 O O . GLN A 1 111 ? -59.450 -7.490 0.559 1.00 44.91 111 GLN A O 1
ATOM 877 N N . ALA A 1 112 ? -57.417 -6.795 -0.088 1.00 36.44 112 ALA A N 1
ATOM 878 C CA . ALA A 1 112 ? -57.327 -7.620 -1.285 1.00 36.44 112 ALA A CA 1
ATOM 879 C C . ALA A 1 112 ? -56.306 -8.740 -1.051 1.00 36.44 112 ALA A C 1
ATOM 881 O O . ALA A 1 112 ? -55.183 -8.527 -0.589 1.00 36.44 112 ALA A O 1
ATOM 882 N N . THR A 1 113 ? -56.746 -9.959 -1.331 1.00 39.28 113 THR A N 1
ATOM 883 C CA . THR A 1 113 ? -56.053 -11.222 -1.103 1.00 39.28 113 THR A CA 1
ATOM 884 C C . THR A 1 113 ? -54.707 -11.320 -1.820 1.00 39.28 113 THR A C 1
ATOM 886 O O . THR A 1 113 ? -54.539 -10.878 -2.953 1.00 39.28 113 THR A O 1
ATOM 889 N N . LYS A 1 114 ? -53.770 -11.969 -1.122 1.00 51.19 114 LYS A N 1
ATOM 890 C CA . LYS A 1 114 ? -52.386 -12.294 -1.485 1.00 51.19 114 LYS A CA 1
ATOM 891 C C . LYS A 1 114 ? -52.169 -12.563 -2.983 1.00 51.19 114 LYS A C 1
ATOM 893 O O . LYS A 1 114 ? -52.498 -13.632 -3.484 1.00 51.19 114 LYS A O 1
ATOM 898 N N . SER A 1 115 ? -51.469 -11.648 -3.642 1.00 43.84 115 SER A N 1
ATOM 899 C CA . SER A 1 115 ? -50.539 -11.973 -4.722 1.00 43.84 115 SER A CA 1
ATOM 900 C C . SER A 1 115 ? -49.316 -11.061 -4.598 1.00 43.84 115 SER A C 1
ATOM 902 O O . SER A 1 115 ? -49.401 -9.936 -4.108 1.00 43.84 115 SER A O 1
ATOM 904 N N . ILE A 1 116 ? -48.156 -11.634 -4.898 1.00 45.66 116 ILE A N 1
ATOM 905 C CA . ILE A 1 116 ? -46.811 -11.075 -4.725 1.00 45.66 116 ILE A CA 1
ATOM 906 C C . ILE A 1 116 ? -46.754 -9.640 -5.278 1.00 45.66 116 ILE A C 1
ATOM 908 O O . ILE A 1 116 ? -47.117 -9.452 -6.438 1.00 45.66 116 ILE A O 1
ATOM 912 N N . PRO A 1 117 ? -46.291 -8.627 -4.518 1.00 41.09 117 PRO A N 1
ATOM 913 C CA . PRO A 1 117 ? -46.100 -7.300 -5.083 1.00 41.09 117 PRO A CA 1
ATOM 914 C C . PRO A 1 117 ? -44.981 -7.344 -6.123 1.00 41.09 117 PRO A C 1
ATOM 916 O O . PRO A 1 117 ? -43.796 -7.369 -5.790 1.00 41.09 117 PRO A O 1
ATOM 919 N N . THR A 1 118 ? -45.377 -7.355 -7.393 1.00 50.41 118 THR A N 1
ATOM 920 C CA . THR A 1 118 ? -44.538 -6.937 -8.509 1.00 50.41 118 THR A CA 1
ATOM 921 C C . THR A 1 118 ? -43.937 -5.578 -8.170 1.00 50.41 118 THR A C 1
ATOM 923 O O . THR A 1 118 ? -44.645 -4.671 -7.731 1.00 50.41 118 THR A O 1
ATOM 926 N N . GLU A 1 119 ? -42.618 -5.507 -8.326 1.00 54.22 119 GLU A N 1
ATOM 927 C CA . GLU A 1 119 ? -41.752 -4.331 -8.333 1.00 54.22 119 GLU A CA 1
ATOM 928 C C . GLU A 1 119 ? -42.520 -3.001 -8.268 1.00 54.22 119 GLU A C 1
ATOM 930 O O . GLU A 1 119 ? -43.041 -2.491 -9.264 1.00 54.22 119 GLU A O 1
ATOM 935 N N . LYS A 1 120 ? -42.622 -2.439 -7.055 1.00 50.38 120 LYS A N 1
ATOM 936 C CA . LYS A 1 120 ? -43.104 -1.071 -6.869 1.00 50.38 120 LYS A CA 1
ATOM 937 C C . LYS A 1 120 ? -42.168 -0.172 -7.666 1.00 50.38 120 LYS A C 1
ATOM 939 O O . LYS A 1 120 ? -41.049 0.084 -7.225 1.00 50.38 120 LYS A O 1
ATOM 944 N N . LYS A 1 121 ? -42.632 0.305 -8.825 1.00 54.94 121 LYS A N 1
ATOM 945 C CA . LYS A 1 121 ? -42.017 1.424 -9.538 1.00 54.94 121 LYS A CA 1
ATOM 946 C C . LYS A 1 121 ? -41.792 2.520 -8.505 1.00 54.94 121 LYS A C 1
ATOM 948 O O . LYS A 1 121 ? -42.751 3.062 -7.957 1.00 54.94 121 LYS A O 1
ATOM 953 N N . ILE A 1 122 ? -40.525 2.773 -8.193 1.00 54.44 122 ILE A N 1
ATOM 954 C CA . ILE A 1 122 ? -40.107 3.911 -7.383 1.00 54.44 122 ILE A CA 1
ATOM 955 C C . ILE A 1 122 ? -40.793 5.119 -8.034 1.00 54.44 122 ILE A C 1
ATOM 957 O O . ILE A 1 122 ? -40.588 5.309 -9.238 1.00 54.44 122 ILE A O 1
ATOM 961 N N . PRO A 1 123 ? -41.664 5.869 -7.330 1.00 53.25 123 PRO A N 1
ATOM 962 C CA . PRO A 1 123 ? -42.306 7.022 -7.935 1.00 53.25 123 PRO A CA 1
ATOM 963 C C . PRO A 1 123 ? -41.200 7.911 -8.487 1.00 53.25 123 PRO A C 1
ATOM 965 O O . PRO A 1 123 ? -40.201 8.153 -7.801 1.00 53.25 123 PRO A O 1
ATOM 968 N N . GLU A 1 124 ? -41.342 8.301 -9.757 1.00 62.47 124 GLU A N 1
ATOM 969 C CA . GLU A 1 124 ? -40.399 9.190 -10.416 1.00 62.47 124 GLU A CA 1
ATOM 970 C C . GLU A 1 124 ? -40.032 10.314 -9.452 1.00 62.47 124 GLU A C 1
ATOM 972 O O . GLU A 1 124 ? -40.907 11.006 -8.932 1.00 62.47 124 GLU A O 1
ATOM 977 N N . LYS A 1 125 ? -38.723 10.402 -9.189 1.00 59.56 125 LYS A N 1
ATOM 978 C CA . LYS A 1 125 ? -37.989 11.482 -8.526 1.00 59.56 125 LYS A CA 1
ATOM 979 C C . LYS A 1 125 ? -38.885 12.713 -8.383 1.00 59.56 125 LYS A C 1
ATOM 981 O O . LYS A 1 125 ? -39.232 13.294 -9.407 1.00 59.56 125 LYS A O 1
ATOM 986 N N . TRP A 1 126 ? -39.258 13.083 -7.155 1.00 53.50 126 TRP A N 1
ATOM 987 C CA . TRP A 1 126 ? -40.023 14.301 -6.861 1.00 53.50 126 TRP A CA 1
ATOM 988 C C . TRP A 1 126 ? -39.463 15.464 -7.700 1.00 53.50 126 TRP A C 1
ATOM 990 O O . TRP A 1 126 ? -38.357 15.946 -7.443 1.00 53.50 126 TRP A O 1
ATOM 1000 N N . LYS A 1 127 ? -40.170 15.848 -8.772 1.00 57.94 127 LYS A N 1
ATOM 1001 C CA . LYS A 1 127 ? -39.759 16.946 -9.649 1.00 57.94 127 LYS A CA 1
ATOM 1002 C C . LYS A 1 127 ? -40.191 18.211 -8.926 1.00 57.94 127 LYS A C 1
ATOM 1004 O O . LYS A 1 127 ? -41.382 18.493 -8.854 1.00 57.94 127 LYS A O 1
ATOM 1009 N N . TYR A 1 128 ? -39.241 18.922 -8.326 1.00 58.78 128 TYR A N 1
ATOM 1010 C CA . TYR A 1 128 ? -39.512 20.239 -7.759 1.00 58.78 128 TYR A CA 1
ATOM 1011 C C . TYR A 1 128 ? -40.051 21.113 -8.900 1.00 58.78 128 TYR A C 1
ATOM 1013 O O . TYR A 1 128 ? -39.352 21.333 -9.888 1.00 58.78 128 TYR A O 1
ATOM 1021 N N . SER A 1 129 ? -41.315 21.529 -8.827 1.00 60.31 129 SER A N 1
ATOM 1022 C CA . SER A 1 129 ? -41.961 22.350 -9.853 1.00 60.31 129 SER A CA 1
ATOM 1023 C C . SER A 1 129 ? -41.502 23.802 -9.709 1.00 60.31 129 SER A C 1
ATOM 1025 O O . SER A 1 129 ? -42.241 24.667 -9.247 1.00 60.31 129 SER A O 1
ATOM 1027 N N . GLY A 1 130 ? -40.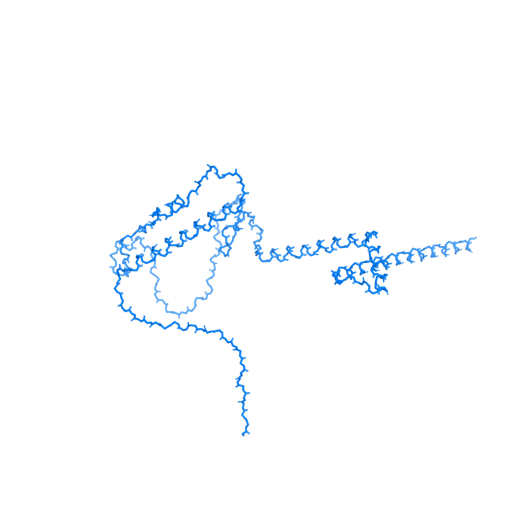239 24.055 -10.034 1.00 64.50 130 GLY A N 1
ATOM 1028 C CA . GLY A 1 130 ? -39.634 25.379 -10.021 1.00 64.50 130 GLY A CA 1
ATOM 1029 C C . GLY A 1 130 ? -38.175 25.321 -10.460 1.00 64.50 130 GLY A C 1
ATOM 1030 O O . GLY A 1 130 ? -37.505 24.313 -10.246 1.00 64.50 130 GLY A O 1
ATOM 1031 N N . ASN A 1 131 ? -37.668 26.418 -11.031 1.00 68.50 131 ASN A N 1
ATOM 1032 C CA . ASN A 1 131 ? -36.272 26.599 -11.471 1.00 68.50 131 ASN A CA 1
ATOM 1033 C C . ASN A 1 131 ? -35.249 26.630 -10.310 1.00 68.50 131 ASN A C 1
ATOM 1035 O O . ASN A 1 131 ? -34.190 27.248 -10.415 1.00 68.50 131 ASN A O 1
ATOM 1039 N N . TYR A 1 132 ? -35.548 25.988 -9.182 1.00 69.81 132 TYR A N 1
ATOM 1040 C CA . TYR A 1 132 ? -34.658 25.947 -8.036 1.00 69.81 132 TYR A CA 1
ATOM 1041 C C . TYR A 1 132 ? -33.472 25.027 -8.333 1.00 69.81 132 TYR A C 1
ATOM 1043 O O . TYR A 1 132 ? -33.592 23.801 -8.322 1.00 69.81 132 TYR A O 1
ATOM 1051 N N . GLN A 1 133 ? -32.315 25.634 -8.592 1.00 68.12 133 GLN A N 1
ATOM 1052 C CA . GLN A 1 133 ? -31.038 24.936 -8.607 1.00 68.12 133 GLN A CA 1
ATOM 1053 C C . GLN A 1 133 ? -30.398 25.071 -7.222 1.00 68.12 133 GLN A C 1
ATOM 1055 O O . GLN A 1 133 ? -29.934 26.158 -6.874 1.00 68.12 133 GLN A O 1
ATOM 1060 N N . PRO A 1 134 ? -30.395 24.010 -6.396 1.00 69.88 134 PRO A N 1
ATOM 1061 C CA . PRO A 1 134 ? -29.727 24.066 -5.107 1.00 69.88 134 PRO A CA 1
ATOM 1062 C C . PRO A 1 134 ? -28.227 24.316 -5.304 1.00 69.88 134 PRO A C 1
ATOM 1064 O O . PRO A 1 134 ? -27.538 23.499 -5.908 1.00 69.88 134 PRO A O 1
ATOM 1067 N N . THR A 1 135 ? -27.725 25.424 -4.759 1.00 70.12 135 THR A N 1
ATOM 1068 C CA . THR A 1 135 ? -26.306 25.823 -4.808 1.00 70.12 135 THR A CA 1
ATOM 1069 C C . THR A 1 135 ? -25.437 25.105 -3.774 1.00 70.12 135 THR A C 1
ATOM 1071 O O . THR A 1 135 ? -24.215 25.237 -3.797 1.00 70.12 135 THR A O 1
ATOM 1074 N N . TRP A 1 136 ? -26.032 24.339 -2.854 1.00 76.69 136 TRP A N 1
ATOM 1075 C CA . TRP A 1 136 ? -25.272 23.635 -1.825 1.00 76.69 136 TRP A CA 1
ATOM 1076 C C . TRP A 1 136 ? -24.574 22.378 -2.367 1.00 76.69 136 TRP A C 1
ATOM 1078 O O . TRP A 1 136 ? -25.186 21.471 -2.936 1.00 76.69 136 TRP A O 1
ATOM 1088 N N . VAL A 1 137 ? -23.263 22.297 -2.152 1.00 77.75 137 VAL A N 1
ATOM 1089 C CA . VAL A 1 137 ? -22.495 21.083 -2.440 1.00 77.75 137 VAL A CA 1
ATOM 1090 C C . VAL A 1 137 ? -22.995 19.971 -1.518 1.00 77.75 137 VAL A C 1
ATOM 1092 O O . VAL A 1 137 ? -22.982 20.101 -0.292 1.00 77.75 137 VAL A O 1
ATOM 1095 N N . LYS A 1 138 ? -23.481 18.877 -2.109 1.00 83.12 138 LYS A N 1
ATOM 1096 C CA . LYS A 1 138 ? -23.963 17.715 -1.358 1.00 83.12 138 LYS A CA 1
ATOM 1097 C C . LYS A 1 138 ? -22.769 16.876 -0.904 1.00 83.12 138 LYS A C 1
ATOM 1099 O O . LYS A 1 138 ? -21.955 16.465 -1.727 1.00 83.12 138 LYS A O 1
ATOM 1104 N N . PHE A 1 139 ? -22.716 16.566 0.388 1.00 87.19 139 PHE A N 1
ATOM 1105 C CA . PHE A 1 139 ? -21.725 15.660 0.971 1.00 87.19 139 PHE A CA 1
ATOM 1106 C C . PHE A 1 139 ? -22.375 14.343 1.408 1.00 87.19 139 PHE A C 1
ATOM 1108 O O . PHE A 1 139 ? -23.545 14.304 1.789 1.00 87.19 139 PHE A O 1
ATOM 1115 N N . LYS A 1 140 ? -21.599 13.262 1.364 1.00 89.06 140 LYS A N 1
ATOM 1116 C CA . LYS A 1 140 ? -21.930 11.929 1.885 1.00 89.06 140 LYS A CA 1
ATOM 1117 C C . LYS A 1 140 ? -20.883 11.549 2.935 1.00 89.06 140 LYS A C 1
ATOM 1119 O O . LYS A 1 140 ? -19.754 12.016 2.862 1.00 89.06 140 LYS A O 1
ATOM 1124 N N . TYR A 1 141 ? -21.242 10.721 3.913 1.00 87.12 141 TYR A N 1
ATOM 1125 C CA . TYR A 1 141 ? -20.342 10.386 5.031 1.00 87.12 141 TYR A CA 1
ATOM 1126 C C . TYR A 1 141 ? -19.973 8.896 5.095 1.00 87.12 141 TYR A C 1
ATOM 1128 O O . TYR A 1 141 ? -18.868 8.547 5.494 1.00 87.12 141 TYR A O 1
ATOM 1136 N N . GLY A 1 142 ? -20.868 8.006 4.673 1.00 88.88 142 GLY A N 1
ATOM 1137 C CA . GLY A 1 142 ? -20.667 6.561 4.732 1.00 88.88 142 GLY A CA 1
ATOM 1138 C C . GLY A 1 142 ? -21.937 5.818 4.329 1.00 88.88 142 GLY A C 1
ATOM 1139 O O . GLY A 1 142 ? -22.844 6.416 3.747 1.00 88.88 142 GLY A O 1
ATOM 1140 N N . SER A 1 143 ? -22.002 4.533 4.666 1.00 89.00 143 SER A N 1
ATOM 1141 C CA . SER A 1 143 ? -23.171 3.680 4.442 1.00 89.00 143 SER A CA 1
ATOM 1142 C C . SER A 1 143 ? -23.602 3.008 5.741 1.00 89.00 143 SER A C 1
ATOM 1144 O O . SER A 1 143 ? -22.780 2.762 6.618 1.00 89.00 143 SER A O 1
ATOM 1146 N N . TRP A 1 144 ? -24.890 2.668 5.843 1.00 89.81 144 TRP A N 1
ATOM 1147 C CA . TRP A 1 144 ? -25.502 2.053 7.030 1.00 89.81 144 TRP A CA 1
ATOM 1148 C C . TRP A 1 144 ? -24.857 0.723 7.455 1.00 89.81 144 TRP A C 1
ATOM 1150 O O . TRP A 1 144 ? -24.953 0.343 8.615 1.00 89.81 144 TRP A O 1
ATOM 1160 N N . TYR A 1 145 ? -24.209 0.025 6.519 1.00 86.19 145 TYR A N 1
ATOM 1161 C CA . TYR A 1 145 ? -23.530 -1.251 6.747 1.00 86.19 145 TYR A CA 1
ATOM 1162 C C . TYR A 1 145 ? -22.070 -1.098 7.210 1.00 86.19 145 TYR A C 1
ATOM 1164 O O . TYR A 1 145 ? -21.397 -2.100 7.441 1.00 86.19 145 TYR A O 1
ATOM 1172 N N . LEU A 1 146 ? -21.561 0.134 7.309 1.00 88.12 146 LEU A N 1
ATOM 1173 C CA . LEU A 1 146 ? -20.220 0.435 7.807 1.00 88.12 146 LEU A CA 1
ATOM 1174 C C . LEU A 1 146 ? -20.302 1.059 9.195 1.00 88.12 146 LEU A C 1
ATOM 1176 O O . LEU A 1 146 ? -21.187 1.873 9.461 1.00 88.12 146 LEU A O 1
ATOM 1180 N N . ASP A 1 147 ? -19.322 0.752 10.041 1.00 88.62 147 ASP A N 1
ATOM 1181 C CA . ASP A 1 147 ? -19.239 1.316 11.385 1.00 88.62 147 ASP A CA 1
ATOM 1182 C C . ASP A 1 147 ? -19.263 2.854 11.345 1.00 88.62 147 ASP A C 1
ATOM 1184 O O . ASP A 1 147 ? -18.475 3.444 10.598 1.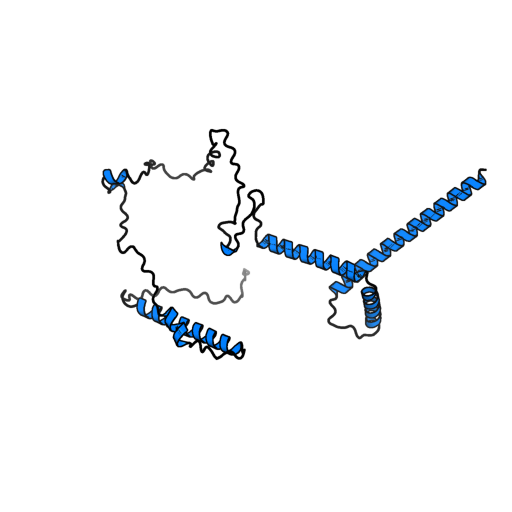00 88.62 147 ASP A O 1
ATOM 1188 N N . PRO A 1 148 ? -20.067 3.537 12.182 1.00 90.69 148 PRO A N 1
ATOM 1189 C CA . PRO A 1 148 ? -20.149 5.002 12.199 1.00 90.69 148 PRO A CA 1
ATOM 1190 C C . PRO A 1 148 ? -18.803 5.703 12.421 1.00 90.69 148 PRO A C 1
ATOM 1192 O O . PRO A 1 148 ? -18.588 6.815 11.950 1.00 90.69 148 PRO A O 1
ATOM 1195 N N . LYS A 1 149 ? -17.859 5.034 13.095 1.00 89.00 149 LYS A N 1
ATOM 1196 C CA . LYS A 1 149 ? -16.487 5.528 13.306 1.00 89.00 149 LYS A CA 1
ATOM 1197 C C . LYS A 1 149 ? -15.669 5.613 12.010 1.00 89.00 149 LYS A C 1
ATOM 1199 O O . LYS A 1 149 ? -14.699 6.358 11.948 1.00 89.00 149 LYS A O 1
ATOM 1204 N N . SER A 1 150 ? -16.038 4.839 10.989 1.00 86.44 150 SER A N 1
ATOM 1205 C CA . SER A 1 150 ? -15.379 4.831 9.677 1.00 86.44 150 SER A CA 1
ATOM 1206 C C . SER A 1 150 ? -15.914 5.905 8.727 1.00 86.44 150 SER A C 1
ATOM 1208 O O . SER A 1 150 ? -15.352 6.108 7.648 1.00 86.44 150 SER A O 1
ATOM 1210 N N . TRP A 1 151 ? -16.990 6.598 9.113 1.00 88.94 151 TRP A N 1
ATOM 1211 C CA . TRP A 1 151 ? -17.636 7.587 8.265 1.00 88.94 151 TRP A CA 1
ATOM 1212 C C . TRP A 1 151 ? -16.760 8.835 8.145 1.00 88.94 151 TRP A C 1
ATOM 1214 O O . TRP A 1 151 ? -16.329 9.427 9.133 1.00 88.94 151 TRP A O 1
ATOM 1224 N N . LYS A 1 152 ? -16.495 9.247 6.907 1.00 88.31 152 LYS A N 1
ATOM 1225 C CA . LYS A 1 152 ? -15.689 10.422 6.571 1.00 88.31 152 LYS A CA 1
ATOM 1226 C C . LYS A 1 152 ? -16.447 11.261 5.558 1.00 88.31 152 LYS A C 1
ATOM 1228 O O . LYS A 1 152 ? -17.019 10.725 4.613 1.00 88.31 152 LYS A O 1
ATOM 1233 N N . LYS A 1 153 ? -16.421 12.582 5.739 1.00 89.81 153 LYS A N 1
ATOM 1234 C CA . LYS A 1 153 ? -17.013 13.527 4.787 1.00 89.81 153 LYS A CA 1
ATOM 1235 C C . LYS A 1 153 ? -16.395 13.305 3.399 1.00 89.81 153 LYS A C 1
ATOM 1237 O O . LYS A 1 153 ? -15.175 13.327 3.259 1.00 89.81 153 LYS A O 1
ATOM 1242 N N . ARG A 1 154 ? -17.242 13.079 2.401 1.00 87.12 154 ARG A N 1
ATOM 1243 C CA . ARG A 1 154 ? -16.892 12.783 1.009 1.00 87.12 154 ARG A CA 1
ATOM 1244 C C . ARG A 1 154 ? -17.841 13.533 0.077 1.00 87.12 154 ARG A C 1
ATOM 1246 O O . ARG A 1 154 ? -18.990 13.789 0.445 1.00 87.12 154 ARG A O 1
ATOM 1253 N N . ASP A 1 155 ? -17.388 13.863 -1.122 1.00 85.44 155 ASP A N 1
ATOM 1254 C CA . ASP A 1 155 ? -18.236 14.516 -2.121 1.00 85.44 155 ASP A CA 1
ATOM 1255 C C . ASP A 1 155 ? -19.288 13.553 -2.675 1.00 85.44 155 ASP A C 1
ATOM 1257 O O . ASP A 1 155 ? -19.066 12.343 -2.761 1.00 85.44 155 ASP A O 1
ATOM 1261 N N . ALA A 1 156 ? -20.457 14.078 -3.054 1.00 82.31 156 ALA A N 1
ATOM 1262 C CA . ALA A 1 156 ? -21.557 13.247 -3.538 1.00 82.31 156 ALA A CA 1
ATOM 1263 C C . ALA A 1 156 ? -21.250 12.496 -4.845 1.00 82.31 156 ALA A C 1
ATOM 1265 O O . ALA A 1 156 ? -21.870 11.451 -5.078 1.00 82.31 156 ALA A O 1
ATOM 1266 N N . GLU A 1 157 ? -20.337 13.020 -5.665 1.00 84.44 157 GLU A N 1
ATOM 1267 C CA . GLU A 1 157 ? -19.921 12.433 -6.944 1.00 84.44 157 GLU A CA 1
ATOM 1268 C C . GLU A 1 157 ? -18.995 11.228 -6.763 1.00 84.44 157 GLU A C 1
ATOM 1270 O O . GLU A 1 157 ? -19.010 10.316 -7.585 1.00 84.44 157 GLU A O 1
ATOM 1275 N N . ILE A 1 158 ? -18.232 11.185 -5.666 1.00 81.12 158 ILE A N 1
ATOM 1276 C CA . ILE A 1 158 ? -17.250 10.129 -5.428 1.00 81.12 158 ILE A CA 1
ATOM 1277 C C . ILE A 1 158 ? -17.967 8.898 -4.850 1.00 81.12 158 ILE A C 1
ATOM 1279 O O . ILE A 1 158 ? -18.566 8.988 -3.771 1.00 81.12 158 ILE A O 1
ATOM 1283 N N . PRO A 1 159 ? -17.885 7.726 -5.509 1.00 84.75 159 PRO A N 1
ATOM 1284 C CA . PRO A 1 159 ? -18.434 6.488 -4.972 1.00 84.75 159 PRO A CA 1
ATOM 1285 C C . PRO A 1 159 ? -17.778 6.107 -3.639 1.00 84.75 159 PRO A C 1
ATOM 1287 O O . PRO A 1 159 ? -16.587 6.346 -3.410 1.00 84.75 159 PRO A O 1
ATOM 1290 N N . LEU A 1 160 ? -18.561 5.495 -2.750 1.00 85.38 160 LEU A N 1
ATOM 1291 C CA . LEU A 1 160 ? -18.024 4.886 -1.541 1.00 85.38 160 LEU A CA 1
ATOM 1292 C C . LEU A 1 160 ? -17.433 3.526 -1.915 1.00 85.38 160 LEU A C 1
ATOM 1294 O O . LEU A 1 160 ? -18.169 2.627 -2.305 1.00 85.38 160 LEU A O 1
ATOM 1298 N N . LEU A 1 161 ? -16.111 3.411 -1.820 1.00 83.88 161 LEU A N 1
ATOM 1299 C CA . LEU A 1 161 ? -15.403 2.149 -2.012 1.00 83.88 161 LEU A CA 1
ATOM 1300 C C . LEU A 1 161 ? -15.502 1.308 -0.744 1.00 83.88 161 LEU A C 1
ATOM 1302 O O . LEU A 1 161 ? -15.395 1.840 0.368 1.00 83.88 161 LEU A O 1
ATOM 1306 N N . ASP A 1 162 ? -15.655 -0.000 -0.912 1.00 84.62 162 ASP A N 1
ATOM 1307 C CA . ASP A 1 162 ? -15.705 -0.899 0.229 1.00 84.62 162 ASP A CA 1
ATOM 1308 C C . ASP A 1 162 ? -14.333 -0.952 0.923 1.00 84.62 162 ASP A C 1
ATOM 1310 O O . ASP A 1 162 ? -13.298 -1.059 0.256 1.00 84.62 162 ASP A O 1
ATOM 1314 N N . PRO A 1 163 ? -14.269 -0.940 2.269 1.00 85.06 163 PRO A N 1
ATOM 1315 C CA . PRO A 1 163 ? -12.991 -0.935 2.990 1.00 85.06 163 PRO A CA 1
ATOM 1316 C C . PRO A 1 163 ? -12.065 -2.104 2.626 1.00 85.06 163 PRO A C 1
ATOM 1318 O O . PRO A 1 163 ? -10.841 -1.977 2.666 1.00 85.06 163 PRO A O 1
ATOM 1321 N N . LYS A 1 164 ? -12.645 -3.250 2.248 1.00 83.75 164 LYS A N 1
ATOM 1322 C CA . LYS A 1 164 ? -11.902 -4.429 1.785 1.00 83.75 164 LYS A CA 1
ATOM 1323 C C . LYS A 1 164 ? -11.241 -4.188 0.429 1.00 83.75 164 LYS A C 1
ATOM 1325 O O . LYS A 1 164 ? -10.104 -4.603 0.230 1.00 83.75 164 LYS A O 1
ATOM 1330 N N . GLU A 1 165 ? -11.931 -3.508 -0.480 1.00 82.75 165 GLU A N 1
ATOM 1331 C CA . GLU A 1 165 ? -11.403 -3.162 -1.800 1.00 82.75 165 GLU A CA 1
ATOM 1332 C C . GLU A 1 165 ? -10.282 -2.136 -1.683 1.00 82.75 165 GLU A C 1
ATOM 1334 O O . GLU A 1 165 ? -9.228 -2.328 -2.281 1.00 82.75 165 GLU A O 1
ATOM 1339 N N . VAL A 1 166 ? -10.454 -1.123 -0.827 1.00 83.81 166 VAL A N 1
ATOM 1340 C CA . VAL A 1 166 ? -9.404 -0.135 -0.535 1.00 83.81 166 VAL A CA 1
ATOM 1341 C C . VAL A 1 166 ? -8.153 -0.822 0.011 1.00 83.81 166 VAL A C 1
ATOM 1343 O O . VAL A 1 166 ? -7.059 -0.586 -0.491 1.00 83.81 166 VAL A O 1
ATOM 1346 N N . LYS A 1 167 ? -8.304 -1.737 0.978 1.00 81.31 167 LYS A N 1
ATOM 1347 C CA . LYS A 1 167 ? -7.172 -2.500 1.523 1.00 81.31 167 LYS A CA 1
ATOM 1348 C C . LYS A 1 167 ? -6.501 -3.371 0.460 1.00 81.31 167 LYS A C 1
ATOM 1350 O O . LYS A 1 167 ? -5.278 -3.446 0.408 1.00 81.31 167 LYS A O 1
ATOM 1355 N N . ASN A 1 168 ? -7.275 -4.025 -0.403 1.00 82.44 168 ASN A N 1
ATOM 1356 C CA . ASN A 1 168 ? -6.725 -4.827 -1.496 1.00 82.44 168 ASN A CA 1
ATOM 1357 C C . ASN A 1 168 ? -5.966 -3.960 -2.509 1.00 82.44 168 ASN A C 1
ATOM 1359 O O . ASN A 1 168 ? -4.889 -4.352 -2.965 1.00 82.44 168 ASN A O 1
ATOM 1363 N N . GLN A 1 169 ? -6.493 -2.779 -2.830 1.00 84.81 169 GLN A N 1
ATOM 1364 C CA . GLN A 1 169 ? -5.840 -1.816 -3.704 1.00 84.81 169 GLN A CA 1
ATOM 1365 C C . GLN A 1 169 ? -4.540 -1.299 -3.079 1.00 84.81 169 GLN A C 1
ATOM 1367 O O . GLN A 1 169 ? -3.505 -1.346 -3.736 1.00 84.81 169 GLN A O 1
ATOM 1372 N N . GLU A 1 170 ? -4.542 -0.923 -1.802 1.00 85.94 170 GLU A N 1
ATOM 1373 C CA . GLU A 1 170 ? -3.344 -0.487 -1.074 1.00 85.94 170 GLU A CA 1
ATOM 1374 C C . GLU A 1 170 ? -2.279 -1.590 -0.998 1.00 85.94 170 GLU A C 1
ATOM 1376 O O . GLU A 1 170 ? -1.096 -1.343 -1.236 1.00 85.94 170 GLU A O 1
ATOM 1381 N N . MET A 1 171 ? -2.688 -2.837 -0.746 1.00 80.94 171 MET A N 1
ATOM 1382 C CA . MET A 1 171 ? -1.794 -3.997 -0.808 1.00 80.94 171 MET A CA 1
ATOM 1383 C C . MET A 1 171 ? -1.220 -4.185 -2.219 1.00 80.94 171 MET A C 1
ATOM 1385 O O . MET A 1 171 ? -0.060 -4.573 -2.372 1.00 80.94 171 MET A O 1
ATOM 1389 N N . SER A 1 172 ? -2.003 -3.906 -3.265 1.00 87.06 172 SER A N 1
ATOM 1390 C CA . SER A 1 172 ? -1.535 -3.964 -4.654 1.00 87.06 172 SER A CA 1
ATOM 1391 C C . SER A 1 172 ? -0.552 -2.838 -4.982 1.00 87.06 172 SER A C 1
ATOM 1393 O O . SER A 1 172 ? 0.458 -3.079 -5.641 1.00 87.06 172 SER A O 1
ATOM 1395 N N . GLU A 1 173 ? -0.795 -1.629 -4.482 1.00 91.69 173 GLU A N 1
ATOM 1396 C CA . GLU A 1 173 ? 0.078 -0.469 -4.655 1.00 91.69 173 GLU A CA 1
ATOM 1397 C C . GLU A 1 173 ? 1.378 -0.638 -3.873 1.00 91.69 173 GLU A C 1
ATOM 1399 O O . GLU A 1 173 ? 2.449 -0.384 -4.412 1.00 91.69 173 GLU A O 1
ATOM 1404 N N . SER A 1 174 ? 1.311 -1.168 -2.652 1.00 88.44 174 SER A N 1
ATOM 1405 C CA . SER A 1 174 ? 2.487 -1.532 -1.853 1.00 88.44 174 SER A CA 1
ATOM 1406 C C . SER A 1 174 ? 3.364 -2.547 -2.583 1.00 88.44 174 SER A C 1
ATOM 1408 O O . SER A 1 174 ? 4.579 -2.384 -2.647 1.00 88.44 174 SER A O 1
ATOM 1410 N N . LYS A 1 175 ? 2.757 -3.560 -3.217 1.00 87.81 175 LYS A N 1
ATOM 1411 C CA . LYS A 1 175 ? 3.494 -4.511 -4.064 1.00 87.81 175 LYS A CA 1
ATOM 1412 C C . LYS A 1 175 ? 4.129 -3.837 -5.278 1.00 87.81 175 LYS A C 1
ATOM 1414 O O . LYS A 1 175 ? 5.256 -4.175 -5.617 1.00 87.81 175 LYS A O 1
ATOM 1419 N N . LYS A 1 176 ? 3.437 -2.898 -5.932 1.00 89.06 176 LYS A N 1
ATOM 1420 C CA . LYS A 1 176 ? 4.005 -2.129 -7.054 1.00 89.06 176 LYS A CA 1
ATOM 1421 C C . LYS A 1 176 ? 5.210 -1.302 -6.602 1.00 89.06 176 LYS A C 1
ATOM 1423 O O . LYS A 1 176 ? 6.261 -1.423 -7.213 1.00 89.06 176 LYS A O 1
ATOM 1428 N N . LYS A 1 177 ? 5.084 -0.565 -5.494 1.00 90.38 177 LYS A N 1
ATOM 1429 C CA . LYS A 1 177 ? 6.174 0.225 -4.899 1.00 90.38 177 LYS A CA 1
ATOM 1430 C C . LYS A 1 177 ? 7.359 -0.644 -4.487 1.00 90.38 177 LYS A C 1
ATOM 1432 O O . LYS A 1 177 ? 8.498 -0.280 -4.731 1.00 90.38 177 LYS A O 1
ATOM 1437 N N . SER A 1 178 ? 7.103 -1.815 -3.903 1.00 88.62 178 SER A N 1
ATOM 1438 C CA . SER A 1 178 ? 8.168 -2.767 -3.568 1.00 88.62 178 SER A CA 1
ATOM 1439 C C . SER A 1 178 ? 8.921 -3.238 -4.812 1.00 88.62 178 SER A C 1
ATOM 1441 O O . SER A 1 178 ? 10.141 -3.314 -4.775 1.00 88.62 178 SER A O 1
ATOM 1443 N N . LYS A 1 179 ? 8.220 -3.525 -5.915 1.00 87.00 179 LYS A N 1
ATOM 1444 C CA . LYS A 1 179 ? 8.858 -3.905 -7.184 1.00 87.00 179 LYS A CA 1
ATOM 1445 C C . LYS A 1 179 ? 9.652 -2.761 -7.808 1.00 87.00 179 LYS A C 1
ATOM 1447 O O . LYS A 1 179 ? 10.717 -2.991 -8.364 1.00 87.00 179 LYS A O 1
ATOM 1452 N N . GLU A 1 180 ? 9.128 -1.545 -7.719 1.00 91.19 180 GLU A N 1
ATOM 1453 C CA . GLU A 1 180 ? 9.808 -0.333 -8.179 1.00 91.19 180 GLU A CA 1
ATOM 1454 C C . GLU A 1 180 ? 11.114 -0.111 -7.406 1.00 91.19 180 GLU A C 1
ATOM 1456 O O . GLU A 1 180 ? 12.174 -0.030 -8.018 1.00 91.19 180 GLU A O 1
ATOM 1461 N N . LEU A 1 181 ? 11.070 -0.176 -6.072 1.00 89.50 181 LEU A N 1
ATOM 1462 C CA . LEU A 1 181 ? 12.268 -0.119 -5.229 1.00 89.50 181 LEU A CA 1
ATOM 1463 C C . LEU A 1 181 ? 13.253 -1.254 -5.536 1.00 89.50 181 LEU A C 1
ATOM 1465 O O . LEU A 1 181 ? 14.457 -1.019 -5.596 1.00 89.50 181 LEU A O 1
ATOM 1469 N N . ASN A 1 182 ? 12.765 -2.479 -5.764 1.00 88.06 182 ASN A N 1
ATOM 1470 C CA . ASN A 1 182 ? 13.625 -3.595 -6.166 1.00 88.06 182 ASN A CA 1
ATOM 1471 C C . ASN A 1 182 ? 14.337 -3.307 -7.495 1.00 88.06 182 ASN A C 1
ATOM 1473 O O . ASN A 1 182 ? 15.500 -3.675 -7.638 1.00 88.06 182 ASN A O 1
ATOM 1477 N N . ASN A 1 183 ? 13.680 -2.635 -8.445 1.00 89.12 183 ASN A N 1
ATOM 1478 C CA . ASN A 1 183 ? 14.284 -2.240 -9.718 1.00 89.12 183 ASN A CA 1
ATOM 1479 C C . ASN A 1 183 ? 15.393 -1.200 -9.521 1.00 89.12 183 ASN A C 1
ATOM 1481 O O . ASN A 1 183 ? 16.505 -1.392 -10.015 1.00 89.12 183 ASN A O 1
ATOM 1485 N N . ASP A 1 184 ? 15.138 -0.168 -8.720 1.00 90.00 184 ASP A N 1
ATOM 1486 C CA . ASP A 1 184 ? 16.145 0.846 -8.388 1.00 90.00 184 ASP A CA 1
ATOM 1487 C C . ASP A 1 184 ? 17.367 0.217 -7.700 1.00 90.00 184 ASP A C 1
ATOM 1489 O O . ASP A 1 184 ? 18.518 0.484 -8.059 1.00 90.00 184 ASP A O 1
ATOM 1493 N N . ILE A 1 185 ? 17.130 -0.690 -6.747 1.00 88.81 185 ILE A N 1
ATOM 1494 C CA . ILE A 1 185 ? 18.197 -1.413 -6.047 1.00 88.81 185 ILE A CA 1
ATOM 1495 C C . ILE A 1 185 ? 18.955 -2.328 -7.014 1.00 88.81 185 ILE A C 1
ATOM 1497 O O . ILE A 1 185 ? 20.187 -2.351 -6.976 1.00 88.81 185 ILE A O 1
ATOM 1501 N N . ALA A 1 186 ? 18.265 -3.049 -7.901 1.00 89.69 186 ALA A N 1
ATOM 1502 C CA . ALA A 1 186 ? 18.868 -3.980 -8.858 1.00 89.69 186 ALA A CA 1
ATOM 1503 C C . ALA A 1 186 ? 19.862 -3.301 -9.813 1.00 89.69 186 ALA A C 1
ATOM 1505 O O . ALA A 1 186 ? 20.840 -3.929 -10.235 1.00 89.69 186 ALA A O 1
ATOM 1506 N N . GLN A 1 187 ? 19.631 -2.027 -10.140 1.00 88.06 187 GLN A N 1
ATOM 1507 C CA . GLN A 1 187 ? 20.516 -1.228 -10.992 1.00 88.06 187 GLN A CA 1
ATOM 1508 C C . GLN A 1 187 ? 21.790 -0.768 -10.268 1.00 88.06 187 GLN A C 1
ATOM 1510 O O . GLN A 1 187 ? 2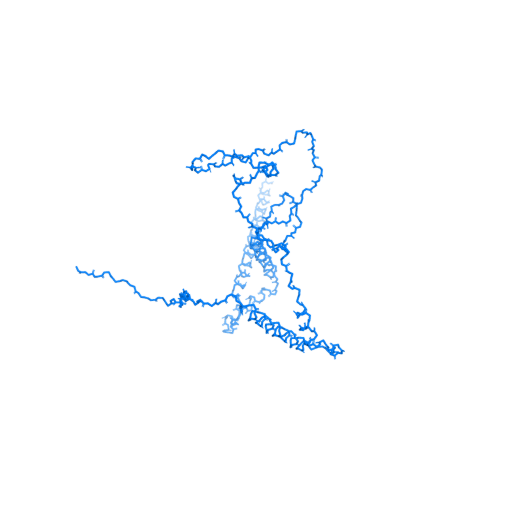2.793 -0.464 -10.922 1.00 88.06 187 GLN A O 1
ATOM 1515 N N . SER A 1 188 ? 21.785 -0.745 -8.932 1.00 90.56 188 SER A N 1
ATOM 1516 C CA . SER A 1 188 ? 22.933 -0.310 -8.135 1.00 90.56 188 SER A CA 1
ATOM 1517 C C . SER A 1 188 ? 24.152 -1.229 -8.300 1.00 90.56 188 SER A C 1
ATOM 1519 O O . SER A 1 188 ? 24.045 -2.438 -8.525 1.00 90.56 188 SER A O 1
ATOM 1521 N N . HIS A 1 189 ? 25.351 -0.661 -8.137 1.00 89.12 189 HIS A N 1
ATOM 1522 C CA . HIS A 1 189 ? 26.589 -1.445 -8.172 1.00 89.12 189 HIS A CA 1
ATOM 1523 C C . HIS A 1 189 ? 26.655 -2.474 -7.030 1.00 89.12 189 HIS A C 1
ATOM 1525 O O . HIS A 1 189 ? 27.131 -3.587 -7.239 1.00 89.12 189 HIS A O 1
ATOM 1531 N N . GLY A 1 190 ? 26.108 -2.137 -5.856 1.00 89.81 190 GLY A N 1
ATOM 1532 C CA . GLY A 1 190 ? 26.047 -3.040 -4.706 1.00 89.81 190 GLY A CA 1
ATOM 1533 C C . GLY A 1 190 ? 25.244 -4.309 -4.992 1.00 89.81 190 GLY A C 1
ATOM 1534 O O . GLY A 1 190 ? 25.696 -5.402 -4.657 1.00 89.81 190 GLY A O 1
ATOM 1535 N N . ALA A 1 191 ? 24.107 -4.190 -5.685 1.00 89.25 191 ALA A N 1
ATOM 1536 C CA . ALA A 1 191 ? 23.319 -5.352 -6.087 1.00 89.25 191 ALA A CA 1
ATOM 1537 C C . ALA A 1 191 ? 24.083 -6.261 -7.063 1.00 89.25 191 ALA A C 1
ATOM 1539 O O . ALA A 1 191 ? 24.037 -7.478 -6.916 1.00 89.25 191 ALA A O 1
ATOM 1540 N N . LYS A 1 192 ? 24.835 -5.697 -8.017 1.00 87.44 192 LYS A N 1
ATOM 1541 C CA . LYS A 1 192 ? 25.676 -6.486 -8.940 1.00 87.44 192 LYS A CA 1
ATOM 1542 C C . LYS A 1 192 ? 26.768 -7.261 -8.200 1.00 87.44 192 LYS A C 1
ATOM 1544 O O . LYS A 1 192 ? 26.855 -8.473 -8.353 1.00 87.44 192 LYS A O 1
ATOM 1549 N N . LEU A 1 193 ? 27.527 -6.587 -7.331 1.00 89.88 193 LEU A N 1
ATOM 1550 C CA . LEU A 1 193 ? 28.575 -7.231 -6.527 1.00 89.88 193 LEU A CA 1
ATOM 1551 C C . LEU A 1 193 ? 28.016 -8.338 -5.630 1.00 89.88 193 LEU A C 1
ATOM 1553 O O . LEU A 1 193 ? 28.643 -9.379 -5.462 1.00 89.88 193 LEU A O 1
ATOM 1557 N N . PHE A 1 194 ? 26.827 -8.131 -5.066 1.00 86.31 194 PHE A N 1
ATOM 1558 C CA . PHE A 1 194 ? 26.164 -9.139 -4.247 1.00 86.31 194 PHE A CA 1
ATOM 1559 C C . PHE A 1 194 ? 25.733 -10.366 -5.062 1.00 86.31 194 PHE A C 1
ATOM 1561 O O . PHE A 1 194 ? 25.853 -11.498 -4.586 1.00 86.31 194 PHE A O 1
ATOM 1568 N N . MET A 1 195 ? 25.264 -10.168 -6.296 1.00 85.00 195 MET A N 1
ATOM 1569 C CA . MET A 1 195 ? 24.944 -11.267 -7.209 1.00 85.00 195 MET A CA 1
ATOM 1570 C C . MET A 1 195 ? 26.200 -12.046 -7.612 1.00 85.00 195 MET A C 1
ATOM 1572 O O . MET A 1 195 ? 26.187 -13.276 -7.537 1.00 85.00 195 MET A O 1
ATOM 1576 N N . ASP A 1 196 ? 27.293 -11.355 -7.938 1.00 86.62 196 ASP A N 1
ATOM 1577 C CA . ASP A 1 196 ? 28.588 -11.971 -8.259 1.00 86.62 196 ASP A CA 1
ATOM 1578 C C . ASP A 1 196 ? 29.134 -12.768 -7.065 1.00 86.62 196 ASP A C 1
ATOM 1580 O O . ASP A 1 196 ? 29.464 -13.949 -7.192 1.00 86.62 196 ASP A O 1
ATOM 1584 N N . TRP A 1 197 ? 29.100 -12.176 -5.868 1.00 85.94 197 TRP A N 1
ATOM 1585 C CA . TRP A 1 197 ? 29.451 -12.857 -4.622 1.00 85.94 197 TRP A CA 1
ATOM 1586 C C . TRP A 1 197 ? 28.576 -14.089 -4.380 1.00 85.94 197 TRP A C 1
ATOM 1588 O O . TRP A 1 197 ? 29.082 -15.146 -4.017 1.00 85.94 197 TRP A O 1
ATOM 1598 N N . THR A 1 198 ? 27.268 -14.003 -4.633 1.00 81.44 198 THR A N 1
ATOM 1599 C CA . THR A 1 198 ? 26.358 -15.148 -4.490 1.00 81.44 198 THR A CA 1
ATOM 1600 C C . THR A 1 198 ? 26.699 -16.265 -5.479 1.00 81.44 198 THR A C 1
ATOM 1602 O O . THR A 1 198 ? 26.587 -17.445 -5.138 1.00 81.44 198 THR A O 1
ATOM 1605 N N . ILE A 1 199 ? 27.109 -15.930 -6.704 1.00 79.44 199 ILE A N 1
ATOM 1606 C CA . ILE A 1 199 ? 27.570 -16.903 -7.703 1.00 79.44 199 ILE A CA 1
ATOM 1607 C C . ILE A 1 199 ? 28.859 -17.581 -7.227 1.00 79.44 199 ILE A C 1
ATOM 1609 O O . ILE A 1 199 ? 28.978 -18.801 -7.345 1.00 79.44 199 ILE A O 1
ATOM 1613 N N . ASP A 1 200 ? 29.787 -16.834 -6.639 1.00 78.38 200 ASP A N 1
ATOM 1614 C CA . ASP A 1 200 ? 31.040 -17.382 -6.117 1.00 78.38 200 ASP A CA 1
ATOM 1615 C C . ASP A 1 200 ? 30.828 -18.241 -4.865 1.00 78.38 200 ASP A C 1
ATOM 1617 O O . ASP A 1 200 ? 31.361 -19.345 -4.766 1.00 78.38 200 ASP A O 1
ATOM 1621 N N . VAL A 1 201 ? 29.932 -17.826 -3.973 1.00 73.88 201 VAL A N 1
ATOM 1622 C CA . VAL A 1 201 ? 29.491 -18.613 -2.813 1.00 73.88 201 VAL A CA 1
ATOM 1623 C C . VAL A 1 201 ? 28.742 -19.887 -3.225 1.00 73.88 201 VAL A C 1
ATOM 1625 O O . VAL A 1 201 ? 28.826 -20.908 -2.549 1.00 73.88 201 VAL A O 1
ATOM 1628 N N . LYS A 1 202 ? 28.014 -19.888 -4.348 1.00 66.12 202 LYS A N 1
ATOM 1629 C CA . LYS A 1 202 ? 27.398 -21.118 -4.885 1.00 66.12 202 LYS A CA 1
ATOM 1630 C C . LYS A 1 202 ? 28.445 -22.126 -5.368 1.00 66.12 202 LYS A C 1
ATOM 1632 O O . LYS A 1 202 ? 28.193 -23.327 -5.282 1.00 66.12 202 LYS A O 1
ATOM 1637 N N . LYS A 1 203 ? 29.596 -21.664 -5.870 1.00 69.69 203 LYS A N 1
ATOM 1638 C CA . LYS A 1 203 ? 30.720 -22.544 -6.244 1.00 69.69 203 LYS A CA 1
ATOM 1639 C C . LYS A 1 203 ? 31.384 -23.139 -5.004 1.00 69.69 203 LYS A C 1
ATOM 1641 O O . LYS A 1 203 ? 31.814 -24.288 -5.029 1.00 69.69 203 LYS A O 1
ATOM 1646 N N . ASP A 1 204 ? 31.411 -22.376 -3.919 1.00 62.78 204 ASP A N 1
ATOM 1647 C CA . ASP A 1 204 ? 32.071 -22.732 -2.674 1.00 62.78 204 ASP A CA 1
ATOM 1648 C C . ASP A 1 204 ? 31.029 -22.899 -1.559 1.00 62.78 204 ASP A C 1
ATOM 1650 O O . ASP A 1 204 ? 30.826 -21.951 -0.824 1.00 62.78 204 ASP A O 1
ATOM 1654 N N . LYS A 1 205 ? 30.347 -24.066 -1.505 1.00 62.00 205 LYS A N 1
ATOM 1655 C CA . LYS A 1 205 ? 29.264 -24.634 -0.626 1.00 62.00 205 LYS A CA 1
ATOM 1656 C C . LYS A 1 205 ? 28.659 -23.863 0.587 1.00 62.00 205 LYS A C 1
ATOM 1658 O O . LYS A 1 205 ? 27.694 -24.347 1.171 1.00 62.00 205 LYS A O 1
ATOM 1663 N N . ARG A 1 206 ? 29.151 -22.700 0.996 1.00 63.09 206 ARG A N 1
ATOM 1664 C CA . ARG A 1 206 ? 28.679 -21.778 2.035 1.00 63.09 206 ARG A CA 1
ATOM 1665 C C . ARG A 1 206 ? 27.499 -20.913 1.578 1.00 63.09 206 ARG A C 1
ATOM 1667 O O . ARG A 1 206 ? 27.499 -19.706 1.801 1.00 63.09 206 ARG A O 1
ATOM 1674 N N . LYS A 1 207 ? 26.470 -21.473 0.940 1.00 60.62 207 LYS A N 1
ATOM 1675 C CA . LYS A 1 207 ? 25.278 -20.662 0.646 1.00 60.62 207 LYS A CA 1
ATOM 1676 C C . LYS A 1 207 ? 24.583 -20.284 1.968 1.00 60.62 207 LYS A C 1
ATOM 1678 O O . LYS A 1 207 ? 24.292 -21.190 2.747 1.00 60.62 207 LYS A O 1
ATOM 1683 N N . PRO A 1 208 ? 24.281 -18.999 2.232 1.00 60.91 208 PRO A N 1
ATOM 1684 C CA . PRO A 1 208 ? 23.416 -18.648 3.349 1.00 60.91 208 PRO A CA 1
ATOM 1685 C C . PRO A 1 208 ? 22.014 -19.222 3.102 1.00 60.91 208 PRO A C 1
ATOM 1687 O O . PRO A 1 208 ? 21.422 -19.029 2.041 1.00 60.91 208 PRO A O 1
ATOM 1690 N N . GLU A 1 209 ? 21.499 -19.956 4.085 1.00 61.34 209 GLU A N 1
ATOM 1691 C CA . GLU A 1 209 ? 20.219 -20.676 4.020 1.00 61.34 209 GLU A CA 1
ATOM 1692 C C . GLU A 1 209 ? 19.004 -19.724 3.957 1.00 61.34 209 GLU A C 1
ATOM 1694 O O . GLU A 1 209 ? 17.929 -20.112 3.508 1.00 61.34 209 GLU A O 1
ATOM 1699 N N . TYR A 1 210 ? 19.194 -18.454 4.337 1.00 55.88 210 TYR A N 1
ATOM 1700 C CA . TYR A 1 210 ? 18.108 -17.517 4.649 1.00 55.88 210 TYR A CA 1
ATOM 1701 C C . TYR A 1 210 ? 17.959 -16.338 3.677 1.00 55.88 210 TYR A C 1
ATOM 1703 O O . TYR A 1 210 ? 17.081 -15.503 3.876 1.00 55.88 210 TYR A O 1
ATOM 1711 N N . THR A 1 211 ? 18.781 -16.226 2.627 1.00 55.53 211 THR A N 1
ATOM 1712 C CA . THR A 1 211 ? 18.580 -15.169 1.626 1.00 55.53 211 THR A CA 1
ATOM 1713 C C . THR A 1 211 ? 17.464 -15.577 0.675 1.00 55.53 211 THR A C 1
ATOM 1715 O O . THR A 1 211 ? 17.623 -16.432 -0.197 1.00 55.53 211 THR A O 1
ATOM 1718 N N . GLU A 1 212 ? 16.297 -14.984 0.912 1.00 61.69 212 GLU A N 1
ATOM 1719 C CA . GLU A 1 212 ? 15.059 -15.147 0.161 1.00 61.69 212 GLU A CA 1
ATOM 1720 C C . GLU A 1 212 ? 15.300 -15.238 -1.352 1.00 61.69 212 GLU A C 1
ATOM 1722 O O . GLU A 1 212 ? 15.541 -14.251 -2.045 1.00 61.69 212 GLU A O 1
ATOM 1727 N N . VAL A 1 213 ? 15.184 -16.462 -1.866 1.00 64.88 213 VAL A N 1
ATOM 1728 C CA . VAL A 1 213 ? 15.420 -16.839 -3.267 1.00 64.88 213 VAL A CA 1
ATOM 1729 C C . VAL A 1 213 ? 14.643 -15.948 -4.250 1.00 64.88 213 VAL A C 1
ATOM 1731 O O . VAL A 1 213 ? 15.141 -15.628 -5.320 1.00 64.88 213 VAL A O 1
ATOM 1734 N N . LYS A 1 214 ? 13.466 -15.457 -3.846 1.00 72.00 214 LYS A N 1
ATOM 1735 C CA . LYS A 1 214 ? 12.577 -14.653 -4.695 1.00 72.00 214 LYS A CA 1
ATOM 1736 C C . LYS A 1 214 ? 13.151 -13.289 -5.080 1.00 72.00 214 LYS A C 1
ATOM 1738 O O . LYS A 1 214 ? 12.962 -12.873 -6.216 1.00 72.00 214 LYS A O 1
ATOM 1743 N N . PHE A 1 215 ? 13.826 -12.599 -4.157 1.00 79.88 215 PHE A N 1
ATOM 1744 C CA . PHE A 1 215 ? 14.406 -11.286 -4.452 1.00 79.88 215 PHE A CA 1
ATOM 1745 C C . PHE A 1 215 ? 15.612 -11.419 -5.383 1.00 79.88 215 PHE A C 1
ATOM 1747 O O . PHE A 1 215 ? 15.723 -10.676 -6.352 1.00 79.88 215 PHE A O 1
ATOM 1754 N N . LEU A 1 216 ? 16.492 -12.394 -5.128 1.00 80.25 216 LEU A N 1
ATOM 1755 C CA . LEU A 1 216 ? 17.659 -12.620 -5.982 1.00 80.25 216 LEU A CA 1
ATOM 1756 C C . LEU A 1 216 ? 17.263 -13.031 -7.405 1.00 80.25 216 LEU A C 1
ATOM 1758 O O . LEU A 1 216 ? 17.892 -12.574 -8.357 1.00 80.25 216 LEU A O 1
ATOM 1762 N N . ASP A 1 217 ? 16.225 -13.858 -7.551 1.00 82.25 217 ASP A N 1
ATOM 1763 C CA . ASP A 1 217 ? 15.701 -14.242 -8.864 1.00 82.25 217 ASP A CA 1
ATOM 1764 C C . ASP A 1 217 ? 15.111 -13.022 -9.598 1.00 82.25 217 ASP A C 1
ATOM 1766 O O . ASP A 1 217 ? 15.425 -12.795 -10.766 1.00 82.25 217 ASP A O 1
ATOM 1770 N N . GLU A 1 218 ? 14.341 -12.174 -8.903 1.00 84.25 218 GLU A N 1
ATOM 1771 C CA . GLU A 1 218 ? 13.785 -10.935 -9.471 1.00 84.25 218 GLU A CA 1
ATOM 1772 C C . GLU A 1 218 ? 14.889 -9.952 -9.904 1.00 84.25 218 GLU A C 1
ATOM 1774 O O . GLU A 1 218 ? 14.845 -9.417 -11.013 1.00 84.25 218 GLU A O 1
ATOM 1779 N N . VAL A 1 219 ? 15.926 -9.755 -9.084 1.00 85.50 219 VAL A N 1
ATOM 1780 C CA . VAL A 1 219 ? 17.082 -8.905 -9.422 1.00 85.50 219 VAL A CA 1
ATOM 1781 C C . VAL A 1 219 ? 17.852 -9.464 -10.621 1.00 85.50 219 VAL A C 1
ATOM 1783 O O . VAL A 1 219 ? 18.226 -8.699 -11.513 1.00 85.50 219 VAL A O 1
ATOM 1786 N N . ALA A 1 220 ? 18.054 -10.783 -10.690 1.00 85.31 220 ALA A N 1
ATOM 1787 C CA . ALA A 1 220 ? 18.706 -11.428 -11.829 1.00 85.31 220 ALA A CA 1
ATOM 1788 C C . ALA A 1 220 ? 17.914 -11.219 -13.131 1.00 85.31 220 ALA A C 1
ATOM 1790 O O . ALA A 1 220 ? 18.490 -10.894 -14.173 1.00 85.31 220 ALA A O 1
ATOM 1791 N N . GLU A 1 221 ? 16.587 -11.355 -13.088 1.00 87.88 221 GLU A N 1
ATOM 1792 C CA . GLU A 1 221 ? 15.716 -11.081 -14.236 1.00 87.88 221 GLU A CA 1
ATOM 1793 C C . GLU A 1 221 ? 15.777 -9.615 -14.686 1.00 87.88 221 GLU A C 1
ATOM 1795 O O . GLU A 1 221 ? 15.804 -9.332 -15.885 1.00 87.88 221 GLU A O 1
ATOM 1800 N N . ILE A 1 222 ? 15.812 -8.669 -13.746 1.00 87.88 222 ILE A N 1
ATOM 1801 C CA . ILE A 1 222 ? 15.916 -7.237 -14.062 1.00 87.88 222 ILE A CA 1
ATOM 1802 C C . ILE A 1 222 ? 17.263 -6.938 -14.732 1.00 87.88 222 ILE A C 1
ATOM 1804 O O . ILE A 1 222 ? 17.308 -6.286 -15.776 1.00 87.88 222 ILE A O 1
ATOM 1808 N N . GLN A 1 223 ? 18.359 -7.465 -14.183 1.00 85.75 223 GLN A N 1
ATOM 1809 C CA . GLN A 1 223 ? 19.704 -7.251 -14.721 1.00 85.75 223 GLN A CA 1
ATOM 1810 C C . GLN A 1 223 ? 19.902 -7.910 -16.094 1.00 85.75 223 GLN A C 1
ATOM 1812 O O . GLN A 1 223 ? 20.529 -7.315 -16.972 1.00 85.75 223 GLN A O 1
ATOM 1817 N N . THR A 1 224 ? 19.347 -9.106 -16.317 1.00 87.81 224 THR A N 1
ATOM 1818 C CA . THR A 1 224 ? 19.415 -9.792 -17.623 1.00 87.81 224 THR A CA 1
ATOM 1819 C C . THR A 1 224 ? 18.642 -9.044 -18.705 1.00 87.81 224 THR A C 1
ATOM 1821 O O . THR A 1 224 ? 19.181 -8.848 -19.794 1.00 87.81 224 THR A O 1
ATOM 1824 N N . LYS A 1 225 ? 17.435 -8.548 -18.398 1.00 88.81 225 LYS A N 1
ATOM 1825 C CA . LYS A 1 225 ? 16.654 -7.694 -19.310 1.00 88.81 225 LYS A CA 1
ATOM 1826 C C . LYS A 1 225 ? 17.393 -6.400 -19.647 1.00 88.81 225 LYS A C 1
ATOM 1828 O O . LYS A 1 225 ? 17.499 -6.059 -20.822 1.00 88.81 225 LYS A O 1
ATOM 1833 N N . ALA A 1 226 ? 17.961 -5.727 -18.644 1.00 87.81 226 ALA A N 1
ATOM 1834 C CA . ALA A 1 226 ? 18.740 -4.506 -18.853 1.00 87.81 226 ALA A CA 1
ATOM 1835 C C . ALA A 1 226 ? 19.967 -4.748 -19.754 1.00 87.81 226 ALA A C 1
ATOM 1837 O O . ALA A 1 226 ? 20.217 -3.987 -20.686 1.00 87.81 226 ALA A O 1
ATOM 1838 N N . ALA A 1 227 ? 20.700 -5.844 -19.531 1.00 87.31 227 ALA A N 1
ATOM 1839 C CA . ALA A 1 227 ? 21.855 -6.207 -20.352 1.00 87.31 227 ALA A CA 1
ATOM 1840 C C . ALA A 1 227 ? 21.467 -6.583 -21.793 1.00 87.31 227 ALA A C 1
ATOM 1842 O O . ALA A 1 227 ? 22.211 -6.301 -22.732 1.00 87.31 227 ALA A O 1
ATOM 1843 N N . GLU A 1 228 ? 20.321 -7.236 -21.992 1.00 91.75 228 GLU A N 1
ATOM 1844 C CA . GLU A 1 228 ? 19.814 -7.568 -23.325 1.00 91.75 228 GLU A CA 1
ATOM 1845 C C . GLU A 1 228 ? 19.395 -6.313 -24.103 1.00 91.75 228 GLU A C 1
ATOM 1847 O O . GLU A 1 228 ? 19.720 -6.177 -25.285 1.00 91.75 228 GLU A O 1
ATOM 1852 N N . GLU A 1 229 ? 18.715 -5.375 -23.444 1.00 89.44 229 GLU A N 1
ATOM 1853 C CA . GLU A 1 229 ? 18.327 -4.093 -24.033 1.00 89.44 229 GLU A CA 1
ATOM 1854 C C . GLU A 1 229 ? 19.551 -3.250 -24.416 1.00 89.44 229 GLU A C 1
ATOM 1856 O O . GLU A 1 229 ? 19.623 -2.721 -25.528 1.00 89.44 229 GLU A O 1
ATOM 1861 N N . GLU A 1 230 ? 20.563 -3.192 -23.547 1.00 89.38 230 GLU A N 1
ATOM 1862 C CA . GLU A 1 230 ? 21.823 -2.505 -23.836 1.00 89.38 230 GLU A CA 1
ATOM 1863 C C . GLU A 1 230 ? 22.558 -3.139 -25.026 1.00 89.38 230 GLU A C 1
ATOM 1865 O O . GLU A 1 230 ? 23.000 -2.429 -25.932 1.00 89.38 230 GLU A O 1
ATOM 1870 N N . LYS A 1 231 ? 22.618 -4.476 -25.094 1.00 92.12 231 LYS A N 1
ATOM 1871 C CA . LYS A 1 231 ? 23.193 -5.194 -26.245 1.00 92.12 231 LYS A CA 1
ATOM 1872 C C . LYS A 1 231 ? 22.469 -4.860 -27.545 1.00 92.12 231 LYS A C 1
ATOM 1874 O O . LYS A 1 231 ? 23.126 -4.537 -28.533 1.00 92.12 231 LYS A O 1
ATOM 1879 N N . LYS A 1 232 ? 21.133 -4.868 -27.538 1.00 93.25 232 LYS A N 1
ATOM 1880 C CA . LYS A 1 232 ? 20.308 -4.486 -28.698 1.00 93.25 232 LYS A CA 1
ATOM 1881 C C . LYS A 1 232 ? 20.570 -3.045 -29.129 1.00 93.25 232 LYS A C 1
ATOM 1883 O O . LYS A 1 232 ? 20.666 -2.769 -30.324 1.00 93.25 232 LYS A O 1
ATOM 1888 N N . ARG A 1 233 ? 20.730 -2.124 -28.174 1.00 92.75 233 ARG A N 1
ATOM 1889 C CA . ARG A 1 233 ? 21.066 -0.722 -28.455 1.00 92.75 233 ARG A CA 1
ATOM 1890 C C . ARG A 1 233 ? 22.439 -0.590 -29.117 1.00 92.75 233 ARG A C 1
ATOM 1892 O O . ARG A 1 233 ? 22.552 0.108 -30.124 1.00 92.75 233 ARG A O 1
ATOM 1899 N N . ILE A 1 234 ? 23.455 -1.272 -28.588 1.00 94.19 234 ILE A N 1
ATOM 1900 C CA . ILE A 1 234 ? 24.813 -1.275 -29.153 1.00 94.19 234 ILE A CA 1
ATOM 1901 C C . ILE A 1 234 ? 24.800 -1.866 -30.567 1.00 94.19 234 ILE A C 1
ATOM 1903 O O . ILE A 1 234 ? 25.369 -1.281 -31.487 1.00 94.19 234 ILE A O 1
ATOM 1907 N N . GLU A 1 235 ? 24.116 -2.991 -30.771 1.00 94.69 235 GLU A N 1
ATOM 1908 C CA . GLU A 1 235 ? 23.999 -3.639 -32.078 1.00 94.69 235 GLU A CA 1
ATOM 1909 C C . GLU A 1 235 ? 23.302 -2.737 -33.106 1.00 94.69 235 GLU A C 1
ATOM 1911 O O . GLU A 1 235 ? 23.800 -2.564 -34.221 1.00 94.69 235 GLU A O 1
ATOM 1916 N N . ALA A 1 236 ? 22.199 -2.088 -32.726 1.00 93.12 236 ALA A N 1
ATOM 1917 C CA . ALA A 1 236 ? 21.503 -1.132 -33.582 1.00 93.12 236 ALA A CA 1
ATOM 1918 C C . ALA A 1 236 ? 22.388 0.072 -33.945 1.00 93.12 236 ALA A C 1
ATOM 1920 O O . ALA A 1 236 ? 22.388 0.521 -35.096 1.00 93.12 236 ALA A O 1
ATOM 1921 N N . GLU A 1 237 ? 23.175 0.583 -32.995 1.00 93.00 237 GLU A N 1
ATOM 1922 C CA . GLU A 1 237 ? 24.119 1.674 -33.240 1.00 93.00 237 GLU A CA 1
ATOM 1923 C C . GLU A 1 237 ? 25.243 1.250 -34.197 1.00 93.00 237 GLU A C 1
ATOM 1925 O O . GLU A 1 237 ? 25.576 1.989 -35.131 1.00 93.00 237 GLU A O 1
ATOM 1930 N N . LEU A 1 238 ? 25.800 0.049 -34.016 1.00 92.75 238 LEU A N 1
ATOM 1931 C CA . LEU A 1 238 ? 26.809 -0.520 -34.910 1.00 92.75 238 LEU A CA 1
ATOM 1932 C C . LEU A 1 238 ? 26.248 -0.725 -36.319 1.00 92.75 238 LEU A C 1
ATOM 1934 O O . LEU A 1 238 ? 26.878 -0.305 -37.291 1.00 92.75 238 LEU A O 1
ATOM 1938 N N . ALA A 1 239 ? 25.042 -1.276 -36.445 1.00 92.56 239 ALA A N 1
ATOM 1939 C CA . ALA A 1 239 ? 24.366 -1.445 -37.728 1.00 92.56 239 ALA A CA 1
ATOM 1940 C C . ALA A 1 239 ? 24.091 -0.094 -38.412 1.00 92.56 239 ALA A C 1
ATOM 1942 O O . ALA A 1 239 ? 24.279 0.048 -39.623 1.00 92.56 239 ALA A O 1
ATOM 1943 N N . ALA A 1 240 ? 23.693 0.932 -37.654 1.00 92.31 240 ALA A N 1
ATOM 1944 C CA . ALA A 1 240 ? 23.496 2.281 -38.180 1.00 92.31 240 ALA A CA 1
ATOM 1945 C C . ALA A 1 240 ? 24.815 2.914 -38.652 1.00 92.31 240 ALA A C 1
ATOM 1947 O O . ALA A 1 240 ? 24.856 3.529 -39.722 1.00 92.31 240 ALA A O 1
ATOM 1948 N N . LYS A 1 241 ? 25.905 2.741 -37.895 1.00 92.75 241 LYS A N 1
ATOM 1949 C CA . LYS A 1 241 ? 27.254 3.185 -38.282 1.00 92.75 241 LYS A CA 1
ATOM 1950 C C . LYS A 1 241 ? 27.724 2.476 -39.552 1.00 92.75 241 LYS A C 1
ATOM 1952 O O . LYS A 1 241 ? 28.152 3.153 -40.484 1.00 92.75 241 LYS A O 1
ATOM 1957 N N . GLN A 1 242 ? 27.560 1.156 -39.642 1.00 90.56 242 GLN A N 1
ATOM 1958 C CA . GLN A 1 242 ? 27.899 0.378 -40.837 1.00 90.56 242 GLN A CA 1
ATOM 1959 C C . GLN A 1 242 ? 27.122 0.862 -42.067 1.00 90.56 242 GLN A C 1
ATOM 1961 O O . GLN A 1 242 ? 27.732 1.172 -43.093 1.00 90.56 242 GLN A O 1
ATOM 1966 N N . LYS A 1 243 ? 25.800 1.047 -41.950 1.00 88.88 243 LYS A N 1
ATOM 1967 C CA . LYS A 1 243 ? 24.974 1.615 -43.029 1.00 88.88 243 LYS A CA 1
ATOM 1968 C C . LYS A 1 243 ? 25.491 2.988 -43.461 1.00 88.88 243 LYS A C 1
ATOM 1970 O O . LYS A 1 243 ? 25.736 3.191 -44.646 1.00 88.88 243 LYS A O 1
ATOM 1975 N N . LYS A 1 244 ? 25.743 3.910 -42.524 1.00 86.88 244 LYS A N 1
ATOM 1976 C CA . LYS A 1 244 ? 26.302 5.243 -42.831 1.00 86.88 244 LYS A CA 1
ATOM 1977 C C . LYS A 1 244 ? 27.651 5.161 -43.552 1.00 86.88 244 LYS A C 1
ATOM 1979 O O . LYS A 1 244 ? 27.861 5.886 -44.522 1.00 86.88 244 LYS A O 1
ATOM 1984 N N . THR A 1 245 ? 28.550 4.273 -43.122 1.00 85.88 245 THR A N 1
ATOM 1985 C CA . THR A 1 245 ? 29.846 4.082 -43.798 1.00 85.88 245 THR A CA 1
ATOM 1986 C C . THR A 1 245 ? 29.691 3.526 -45.211 1.00 85.88 245 THR A C 1
ATOM 1988 O O . THR A 1 245 ? 30.393 3.974 -46.115 1.00 85.88 245 THR A O 1
ATOM 1991 N N . PHE A 1 246 ? 28.740 2.614 -45.426 1.00 83.94 246 PHE A N 1
ATOM 1992 C CA . PHE A 1 246 ? 28.437 2.052 -46.739 1.00 83.94 246 PHE A CA 1
ATOM 1993 C C . PHE A 1 246 ? 27.857 3.108 -47.692 1.00 83.94 246 PHE A C 1
ATOM 1995 O O . PHE A 1 246 ? 28.343 3.260 -48.810 1.00 83.94 246 PHE A O 1
ATOM 2002 N N . PHE A 1 247 ? 26.889 3.909 -47.231 1.00 78.75 247 PHE A N 1
ATOM 2003 C CA . PHE A 1 247 ? 26.333 5.017 -48.016 1.00 78.75 247 PHE A CA 1
ATOM 2004 C C . PHE A 1 247 ? 27.393 6.063 -48.377 1.00 78.75 247 PHE A C 1
ATOM 2006 O O . PHE A 1 247 ? 27.430 6.518 -49.517 1.00 78.75 247 PHE A O 1
ATOM 2013 N N . ARG A 1 248 ? 28.290 6.408 -47.444 1.00 78.69 248 ARG A N 1
ATOM 2014 C CA . ARG A 1 248 ? 29.374 7.366 -47.705 1.00 78.69 248 ARG A CA 1
ATOM 2015 C C . ARG A 1 248 ? 30.373 6.846 -48.741 1.00 78.69 248 ARG A C 1
ATOM 2017 O O . ARG A 1 248 ? 30.763 7.611 -49.611 1.00 78.69 248 ARG A O 1
ATOM 2024 N N . LYS A 1 249 ? 30.756 5.564 -48.687 1.00 77.31 249 LYS A N 1
ATOM 2025 C CA . LYS A 1 249 ? 31.633 4.952 -49.704 1.00 77.31 249 LYS A CA 1
ATOM 2026 C C . LYS A 1 249 ? 30.983 4.947 -51.089 1.00 77.31 249 LYS A C 1
ATOM 2028 O O . LYS A 1 249 ? 31.620 5.350 -52.052 1.00 77.31 249 LYS A O 1
ATOM 2033 N N . LYS A 1 250 ? 29.693 4.606 -51.168 1.00 77.94 250 LYS A N 1
ATOM 2034 C CA . LYS A 1 250 ? 28.942 4.589 -52.432 1.00 77.94 250 LYS A CA 1
ATOM 2035 C C . LYS A 1 250 ? 28.806 5.972 -53.086 1.00 77.94 250 LYS A C 1
ATOM 2037 O O . LYS A 1 250 ? 28.733 6.056 -54.300 1.00 77.94 250 LYS A O 1
ATOM 2042 N N . GLN A 1 251 ? 28.764 7.054 -52.306 1.00 69.75 251 GLN A N 1
ATOM 2043 C CA . GLN A 1 251 ? 28.735 8.424 -52.843 1.00 69.75 251 GLN A CA 1
ATOM 2044 C C . GLN A 1 251 ? 30.096 8.867 -53.409 1.00 69.75 251 GLN A C 1
ATOM 2046 O O . GLN A 1 251 ? 30.134 9.642 -54.356 1.00 69.75 251 GLN A O 1
ATOM 2051 N N . VAL A 1 252 ? 31.199 8.354 -52.853 1.00 72.19 252 VAL A N 1
ATOM 2052 C CA . VAL A 1 252 ? 32.569 8.661 -53.301 1.00 72.19 252 VAL A CA 1
ATOM 2053 C C . VAL A 1 252 ? 32.949 7.891 -54.571 1.00 72.19 252 VAL A C 1
ATOM 2055 O O . VAL A 1 252 ? 33.727 8.401 -55.357 1.00 72.19 252 VAL A O 1
ATOM 2058 N N . GLU A 1 253 ? 32.393 6.698 -54.805 1.00 65.88 253 GLU A N 1
ATOM 2059 C CA . GLU A 1 253 ? 32.614 5.934 -56.052 1.00 65.88 253 GLU A CA 1
ATOM 2060 C C . GLU A 1 253 ? 31.792 6.432 -57.255 1.00 65.88 253 GLU A C 1
ATOM 2062 O O . GLU A 1 253 ? 32.052 6.017 -58.380 1.00 65.88 253 GLU A O 1
ATOM 2067 N N . VAL A 1 254 ? 30.776 7.273 -57.032 1.00 66.62 254 VAL A N 1
ATOM 2068 C CA . VAL A 1 254 ? 29.850 7.756 -58.080 1.00 66.62 254 VAL A CA 1
ATOM 2069 C C . VAL A 1 254 ? 30.143 9.214 -58.492 1.00 66.62 254 VAL A C 1
ATOM 2071 O O . VAL A 1 254 ? 29.512 9.717 -59.419 1.00 66.62 254 VAL A O 1
ATOM 2074 N N . SER A 1 255 ? 31.099 9.883 -57.835 1.00 51.72 255 SER A N 1
ATOM 2075 C CA . SER A 1 255 ? 31.614 11.217 -58.211 1.00 51.72 255 SER A CA 1
ATOM 2076 C C . SER A 1 255 ? 32.984 11.097 -58.865 1.00 51.72 255 SER A C 1
ATOM 2078 O O . SER A 1 255 ? 33.261 11.906 -59.774 1.00 51.72 255 SER A O 1
#

Secondary structure (DSSP, 8-state):
--------------------------TTSHHHHHHHHHHHHHHHHHHHHHHHHHHT--S-TTS---HHHHHHHHHS------S--S------GGGS-HHHHTTS------------------------SS-----SPPEE---TTS-GGG---EETTS----HHHHHHHHHHHHHHHHHHHHHHHHHSHHHHHHHHHHHHHHHSS---TTS-HHHHHHHHHHHHHHHHHHHHHHHHHHHHHHHHHHHHHHHHS--

Foldseek 3Di:
DDDDDDDDDDDDDDDPDPDPPPDDDDPDPPVVVVVVVVLVVLLVVLVVVVVVVVVVDDPPCPPCPDSVNSSVVVVPPPPPDPPDPDPPDDDDPVPDDPVVVVVVPDPDDDDDDDDDDDDDPPPPDPDPPDPDDDPDFDWFFADPPDDSVNTHTDGPPDDDDDPVVVVVVVVVVVVVVVLVVLLVVLPDPVVVVVLVVQVVVVVVVPHDPPDPPVSNVSSVVSVVVVVVVVVVVVVVVVVVVVVVVVVVVVVVVVD

Organism: Mytilus galloprovincialis (NCBI:txid29158)

pLDDT: mean 70.02, std 17.75, range [31.09, 94.69]

InterPro domains:
  IPR032743 FAM47 family [PTHR46449] (18-240)